Protein AF-A0A7C2TIN7-F1 (afdb_monomer)

pLDDT: mean 79.86, std 18.79, range [34.84, 97.62]

Foldseek 3Di:
DDDDDDPPPPPPPPPDPPPVPPDDPPDDDDLVLVVVLVVCVVVCVVPNLLVQCLLVLVDLSSVLSNVCSPDPLVPDDDPCSSVVSSVSSVVSSVVVVVVQVVCVVVVNGPPPALPQPVVLLVQLVCVLVPNDDLLSNLVSVVVCPVSVSAPAPDADADPDSVPFDADNVVSVVSVCVSVVVDGNVVVRVVVNVCRNVVNGHD

Solvent-accessible surface area (backbone atoms only — not comparable to full-atom values): 12261 Å² total; per-residue (Å²): 138,86,80,81,80,83,79,82,76,79,75,80,77,78,79,68,81,81,74,70,71,90,75,75,78,80,84,77,89,48,72,67,55,53,50,49,36,63,71,45,43,71,55,32,76,75,59,33,65,71,50,45,26,60,78,47,60,66,32,70,68,39,52,34,37,49,54,42,69,75,33,79,68,62,79,50,86,55,97,60,33,69,59,52,51,49,60,49,41,55,52,44,49,52,49,55,52,50,50,54,56,53,26,62,73,71,74,52,67,83,85,77,63,63,83,72,57,69,64,51,51,51,47,47,44,34,36,55,76,64,77,45,53,51,54,62,46,36,53,44,53,42,49,34,40,77,70,52,71,41,82,71,100,60,76,65,66,62,93,51,72,91,71,51,57,64,62,75,80,52,38,59,61,52,42,33,37,61,71,65,73,41,52,64,55,62,47,49,56,50,52,46,52,34,36,70,68,66,59,37,58,74

Nearest PDB structures (foldseek):
  1mlg-assembly1_A  TM=2.299E-01  e=4.371E+00  Physeter macrocephalus

Sequence (202 aa):
MTLIKIIFVFGLILLFPNVTNVFAAEFEFSMNDIEFCHQFYPLYEELGIQWFIKNHHYSIESRVCGSLYEDSLWSYEGEDRMQKLLERSLHYIELEIQESKEEAKTGINDPTPAIIPSWIKTTTGYWVDGFTSDVDLVNGFQWLIQNGVI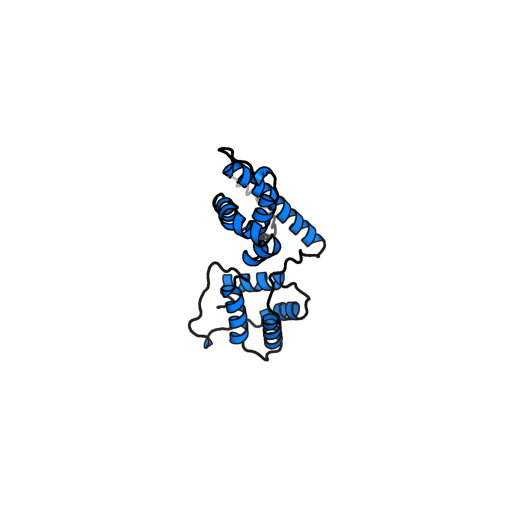HVPYVESSEDESTITIPSWIKTSAGYWVDNKITDDEFLIGIEWLINNGIIRV

Structure (mmCIF, N/CA/C/O backbone):
data_AF-A0A7C2TIN7-F1
#
_entry.id   AF-A0A7C2TIN7-F1
#
loop_
_atom_site.group_PDB
_atom_site.id
_atom_site.type_symbol
_atom_site.label_atom_id
_atom_site.label_alt_id
_atom_site.label_comp_id
_atom_s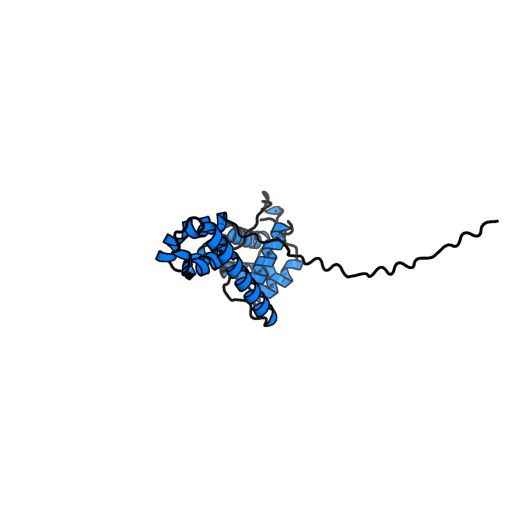ite.label_asym_id
_atom_site.label_entity_id
_atom_site.label_seq_id
_atom_site.pdbx_PDB_ins_code
_atom_site.Cartn_x
_atom_site.Cartn_y
_atom_site.Cartn_z
_atom_site.occupancy
_atom_site.B_iso_or_equiv
_atom_site.auth_seq_id
_atom_site.auth_comp_id
_atom_site.auth_asym_id
_atom_site.auth_atom_id
_atom_site.pdbx_PDB_model_num
ATOM 1 N N . MET A 1 1 ? 48.593 50.724 28.605 1.00 45.03 1 MET A N 1
ATOM 2 C CA . MET A 1 1 ? 48.933 49.985 27.371 1.00 45.03 1 MET A CA 1
ATOM 3 C C . MET A 1 1 ? 48.330 48.596 27.507 1.00 45.03 1 MET A C 1
ATOM 5 O O . MET A 1 1 ? 48.919 47.713 28.113 1.00 45.03 1 MET A O 1
ATOM 9 N N . THR A 1 2 ? 47.059 48.482 27.142 1.00 35.12 2 THR A N 1
ATOM 10 C CA . THR A 1 2 ? 46.183 47.350 27.462 1.00 35.12 2 THR A CA 1
ATOM 11 C C . THR A 1 2 ? 46.452 46.214 26.476 1.00 35.12 2 THR A C 1
ATOM 13 O O . THR A 1 2 ? 46.190 46.364 25.287 1.00 35.12 2 THR A O 1
ATOM 16 N N . LEU A 1 3 ? 47.008 45.094 26.951 1.00 38.38 3 LEU A N 1
ATOM 17 C CA . LEU A 1 3 ? 47.144 43.873 26.154 1.00 38.38 3 LEU A CA 1
ATOM 18 C C . LEU A 1 3 ? 45.768 43.213 26.002 1.00 38.38 3 LEU A C 1
ATOM 20 O O . LEU A 1 3 ? 45.193 42.724 26.975 1.00 38.38 3 LEU A O 1
ATOM 24 N N . ILE A 1 4 ? 45.262 43.180 24.772 1.00 41.84 4 ILE A N 1
ATOM 25 C CA . ILE A 1 4 ? 44.103 42.380 24.376 1.00 41.84 4 ILE A CA 1
ATOM 26 C C . ILE A 1 4 ? 44.524 40.904 24.422 1.00 41.84 4 ILE A C 1
ATOM 28 O O . ILE A 1 4 ? 45.362 40.464 23.637 1.00 41.84 4 ILE A O 1
ATOM 32 N N . LYS A 1 5 ? 43.960 40.133 25.359 1.00 40.91 5 LYS A N 1
ATOM 33 C CA . LYS A 1 5 ? 44.050 38.667 25.353 1.00 40.91 5 LYS A CA 1
ATOM 34 C C . LYS A 1 5 ? 43.043 38.136 24.334 1.00 40.91 5 LYS A C 1
ATOM 36 O O . LYS A 1 5 ? 41.850 38.096 24.615 1.00 40.91 5 LYS A O 1
ATOM 41 N N . ILE A 1 6 ? 43.523 37.741 23.158 1.00 42.19 6 ILE A N 1
ATOM 42 C CA . ILE A 1 6 ? 42.731 36.981 22.187 1.00 42.19 6 ILE A CA 1
ATOM 43 C C . ILE A 1 6 ? 42.642 35.547 22.714 1.00 42.19 6 ILE A C 1
ATOM 45 O O . ILE A 1 6 ? 43.604 34.785 22.645 1.00 42.19 6 ILE A O 1
ATOM 49 N N . ILE A 1 7 ? 41.500 35.199 23.303 1.00 42.41 7 ILE A N 1
ATOM 50 C CA . ILE A 1 7 ? 41.168 33.817 23.644 1.00 42.41 7 ILE A CA 1
ATOM 51 C C . ILE A 1 7 ? 40.682 33.162 22.350 1.00 42.41 7 ILE A C 1
ATOM 53 O O . ILE A 1 7 ? 39.568 33.419 21.901 1.00 42.41 7 ILE A O 1
ATOM 57 N N . PHE A 1 8 ? 41.527 32.336 21.731 1.00 39.56 8 PHE A N 1
ATOM 58 C CA . PHE A 1 8 ? 41.092 31.417 20.682 1.00 39.56 8 PHE A CA 1
ATOM 59 C C . PHE A 1 8 ? 40.257 30.315 21.336 1.00 39.56 8 PHE A C 1
ATOM 61 O O . PHE A 1 8 ? 40.792 29.346 21.873 1.00 39.56 8 PHE A O 1
ATOM 68 N N . VAL A 1 9 ? 38.935 30.474 21.321 1.00 44.16 9 VAL A N 1
ATOM 69 C CA . VAL A 1 9 ? 38.020 29.361 21.570 1.00 44.16 9 VAL A CA 1
ATOM 70 C C . VAL A 1 9 ? 38.061 28.496 20.314 1.00 44.16 9 VAL A C 1
ATOM 72 O O . VAL A 1 9 ? 37.428 28.816 19.311 1.00 44.16 9 VAL A O 1
ATOM 75 N N . PHE A 1 10 ? 38.859 27.428 20.341 1.00 42.09 10 PHE A N 1
ATOM 76 C CA . PHE A 1 10 ? 38.726 26.334 19.383 1.00 42.09 10 PHE A CA 1
ATOM 77 C C . PHE A 1 10 ? 37.359 25.691 19.629 1.00 42.09 10 PHE A C 1
ATOM 79 O O . PHE A 1 10 ? 37.207 24.813 20.477 1.00 42.09 10 PHE A O 1
ATOM 86 N N . GLY A 1 11 ? 36.341 26.194 18.931 1.00 37.25 11 GLY A N 1
ATOM 87 C CA . GLY A 1 11 ? 35.060 25.523 18.812 1.00 37.25 11 GLY A CA 1
ATOM 88 C C . GLY A 1 11 ? 35.307 24.195 18.117 1.00 37.25 11 GLY A C 1
ATOM 89 O O . GLY A 1 11 ? 35.556 24.156 16.914 1.00 37.25 11 GLY A O 1
ATOM 90 N N . LEU A 1 12 ? 35.301 23.115 18.893 1.00 40.62 12 LEU A N 1
ATOM 91 C CA . LEU A 1 12 ? 35.253 21.761 18.377 1.00 40.62 12 LEU A CA 1
ATOM 92 C C . LEU A 1 12 ? 33.892 21.618 17.680 1.00 40.62 12 LEU A C 1
ATOM 94 O O . LEU A 1 12 ? 32.886 21.322 18.320 1.00 40.62 12 LEU A O 1
ATOM 98 N N . ILE A 1 13 ? 33.840 21.924 16.383 1.00 44.25 13 ILE A N 1
ATOM 99 C CA . ILE A 1 13 ? 32.683 21.614 15.548 1.00 44.25 13 ILE A CA 1
ATOM 100 C C . ILE A 1 13 ? 32.645 20.090 15.476 1.00 44.25 13 ILE A C 1
ATOM 102 O O . ILE A 1 13 ? 33.389 19.471 14.716 1.00 44.25 13 ILE A O 1
ATOM 106 N N . LEU A 1 14 ? 31.816 19.483 16.324 1.00 39.88 14 LEU A N 1
ATOM 107 C CA . LEU A 1 14 ? 31.395 18.106 16.140 1.00 39.88 14 LEU A CA 1
ATOM 108 C C . LEU A 1 14 ? 30.598 18.079 14.837 1.00 39.88 14 LEU A C 1
ATOM 110 O O . LEU A 1 14 ? 29.428 18.456 14.799 1.00 39.88 14 LEU A O 1
ATOM 114 N N . LEU A 1 15 ? 31.264 17.690 13.751 1.00 38.06 15 LEU A N 1
ATOM 115 C CA . LEU A 1 15 ? 30.609 17.273 12.522 1.00 38.06 15 LEU A CA 1
ATOM 116 C C . LEU A 1 15 ? 29.900 15.954 12.827 1.00 38.06 15 LEU A C 1
ATOM 118 O O . LEU A 1 15 ? 30.432 14.875 12.579 1.00 38.06 15 LEU A O 1
ATOM 122 N N . PHE A 1 16 ? 28.709 16.035 13.414 1.00 41.19 16 PHE A N 1
ATOM 123 C CA . PHE A 1 16 ? 27.761 14.946 13.278 1.00 41.19 16 PHE A CA 1
ATOM 124 C C . PHE A 1 16 ? 27.383 14.899 11.796 1.00 41.19 16 PHE A C 1
ATOM 126 O O . PHE A 1 16 ? 26.975 15.932 11.254 1.00 41.19 16 PHE A O 1
ATOM 133 N N . PRO A 1 17 ? 27.542 13.761 11.099 1.00 38.16 17 PRO A N 1
ATOM 134 C CA . PRO A 1 17 ? 26.888 13.616 9.816 1.00 38.16 17 PRO A CA 1
ATOM 135 C C . PRO A 1 17 ? 25.390 13.758 10.089 1.00 38.16 17 PRO A C 1
ATOM 137 O O . PRO A 1 17 ? 24.804 12.942 10.797 1.00 38.16 17 PRO A O 1
ATOM 140 N N . ASN A 1 18 ? 24.787 14.833 9.578 1.00 37.88 18 ASN A N 1
ATOM 141 C CA . ASN A 1 18 ? 23.342 14.929 9.448 1.00 37.88 18 ASN A CA 1
ATOM 142 C C . ASN A 1 18 ? 22.932 13.832 8.468 1.00 37.88 18 ASN A C 1
ATOM 144 O O . ASN A 1 18 ? 22.884 14.045 7.259 1.00 37.88 18 ASN A O 1
ATOM 148 N N . VAL A 1 19 ? 22.682 12.637 8.994 1.00 38.00 19 VAL A N 1
ATOM 149 C CA . VAL A 1 19 ? 21.812 11.685 8.325 1.00 38.00 19 VAL A CA 1
ATOM 150 C C . VAL A 1 19 ? 20.429 12.290 8.508 1.00 38.00 19 VAL A C 1
ATOM 152 O O . VAL A 1 19 ? 19.80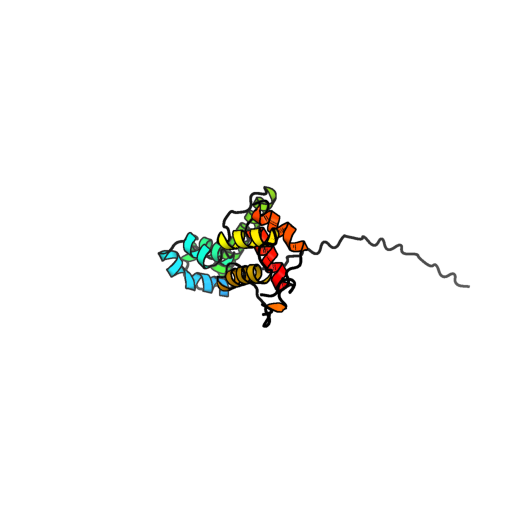1 12.143 9.553 1.00 38.00 19 VAL A O 1
ATOM 155 N N . THR A 1 20 ? 19.997 13.101 7.548 1.00 34.84 20 THR A N 1
ATOM 156 C CA . THR A 1 20 ? 18.581 13.429 7.440 1.00 34.84 20 THR A CA 1
ATOM 157 C C . THR A 1 20 ? 17.897 12.098 7.178 1.00 34.84 20 THR A C 1
ATOM 159 O O . THR A 1 20 ? 18.011 11.562 6.077 1.00 34.84 20 THR A O 1
ATOM 162 N N . ASN A 1 21 ? 17.277 11.507 8.199 1.00 36.78 21 ASN A N 1
ATOM 163 C CA . ASN A 1 21 ? 16.353 10.405 7.984 1.00 36.78 21 ASN A CA 1
ATOM 164 C C . ASN A 1 21 ? 15.313 10.931 6.989 1.00 36.78 21 ASN A C 1
ATOM 166 O O . ASN A 1 21 ? 14.592 11.877 7.293 1.00 36.78 21 ASN A O 1
ATOM 170 N N . VAL A 1 22 ? 15.318 10.388 5.771 1.00 42.88 22 VAL A N 1
ATOM 171 C CA . VAL A 1 22 ? 14.514 10.871 4.634 1.00 42.88 22 VAL A CA 1
ATOM 172 C C . VAL A 1 22 ? 13.010 10.638 4.848 1.00 42.88 22 VAL A C 1
ATOM 174 O O . VAL A 1 22 ? 12.198 11.145 4.086 1.00 42.88 22 VAL A O 1
ATOM 177 N N . PHE A 1 23 ? 12.608 9.970 5.928 1.00 41.78 23 PHE A N 1
ATOM 178 C CA . PHE A 1 23 ? 11.213 9.680 6.226 1.00 41.78 23 PHE A CA 1
ATOM 179 C C . PHE A 1 23 ? 10.897 10.017 7.679 1.00 41.78 23 PHE A C 1
ATOM 181 O O . PHE A 1 23 ? 11.143 9.236 8.592 1.00 41.78 23 PHE A O 1
ATOM 188 N N . ALA A 1 24 ? 10.357 11.210 7.883 1.00 37.66 24 ALA A N 1
ATOM 189 C CA . ALA A 1 24 ? 9.524 11.519 9.035 1.00 37.66 24 ALA A CA 1
ATOM 190 C C . ALA A 1 24 ? 8.372 12.398 8.538 1.00 37.66 24 ALA A C 1
ATOM 192 O O . ALA A 1 24 ? 8.249 13.560 8.912 1.00 37.66 24 ALA A O 1
ATOM 193 N N . ALA A 1 25 ? 7.565 11.861 7.617 1.00 41.59 25 ALA A N 1
ATOM 194 C CA . ALA A 1 25 ? 6.173 12.275 7.590 1.00 41.59 25 ALA A CA 1
ATOM 195 C C . ALA A 1 25 ? 5.570 11.716 8.885 1.00 41.59 25 ALA A C 1
ATOM 197 O O . ALA A 1 25 ? 5.627 10.509 9.122 1.00 41.59 25 ALA A O 1
ATOM 198 N N . GLU A 1 26 ? 5.124 12.598 9.772 1.00 55.22 26 GLU A N 1
ATOM 199 C CA . GLU A 1 26 ? 4.441 12.211 11.001 1.00 55.22 26 GLU A CA 1
ATOM 200 C C . GLU A 1 26 ? 3.081 11.645 10.570 1.00 55.22 26 GLU A C 1
ATOM 202 O O . GLU A 1 26 ? 2.180 12.384 10.187 1.00 55.22 26 GLU A O 1
ATOM 207 N N . PHE A 1 27 ? 2.988 10.318 10.477 1.00 63.38 27 PHE A N 1
ATOM 208 C CA . PHE A 1 27 ? 1.734 9.627 10.214 1.00 63.38 27 PHE A CA 1
ATOM 209 C C . PHE A 1 27 ? 0.769 9.934 11.369 1.00 63.38 27 PHE A C 1
ATOM 211 O O . PHE A 1 27 ? 1.025 9.538 12.507 1.00 63.38 27 PHE A O 1
ATOM 218 N N . GLU A 1 28 ? -0.305 10.673 11.088 1.00 76.88 28 GLU A N 1
ATOM 219 C CA . GLU A 1 28 ? -1.275 11.108 12.093 1.00 76.88 28 GLU A CA 1
ATOM 220 C C . GLU A 1 28 ? -2.611 10.397 11.869 1.00 76.88 28 GLU A C 1
ATOM 222 O O . GLU A 1 28 ? -3.444 10.834 11.079 1.00 76.88 28 GLU A O 1
ATOM 227 N N . PHE A 1 29 ? -2.812 9.288 12.582 1.00 81.88 29 PHE A N 1
ATOM 228 C CA . PHE A 1 29 ? -4.116 8.638 12.659 1.00 81.88 29 PHE A CA 1
ATOM 229 C C . PHE A 1 29 ? -5.059 9.470 13.534 1.00 81.88 29 PHE A C 1
ATOM 231 O O . PHE A 1 29 ? -4.720 9.868 14.652 1.00 81.88 29 PHE A O 1
ATOM 238 N N . SER A 1 30 ? -6.263 9.710 13.034 1.00 90.62 30 SER A N 1
ATOM 239 C CA . SER A 1 30 ? -7.186 10.724 13.528 1.00 90.62 30 SER A CA 1
ATOM 240 C C . SER A 1 30 ? -8.607 10.185 13.727 1.00 90.62 30 SER A C 1
ATOM 242 O O . SER A 1 30 ? -8.923 9.024 13.467 1.00 90.62 30 SER A O 1
ATOM 244 N N . MET A 1 31 ? -9.515 11.055 14.182 1.00 90.50 31 MET A N 1
ATOM 245 C CA . MET A 1 31 ? -10.940 10.716 14.286 1.00 90.50 31 MET A CA 1
ATOM 246 C C . MET A 1 31 ? -11.572 10.386 12.928 1.00 90.50 31 MET A C 1
ATOM 248 O O . MET A 1 31 ? -12.449 9.527 12.873 1.00 90.50 31 MET A O 1
ATOM 252 N N . ASN A 1 32 ? -11.106 11.013 11.843 1.00 89.56 32 ASN A N 1
ATOM 253 C CA . ASN A 1 32 ? -11.608 10.730 10.497 1.00 89.56 32 ASN A CA 1
ATOM 254 C C . ASN A 1 32 ? -11.304 9.282 10.084 1.00 89.56 32 ASN A C 1
ATOM 256 O O . ASN A 1 32 ? -12.093 8.663 9.377 1.00 89.56 32 ASN A O 1
ATOM 260 N N . ASP A 1 33 ? -10.202 8.715 10.572 1.00 92.00 33 ASP A N 1
ATOM 261 C CA . ASP A 1 33 ? -9.815 7.336 10.272 1.00 92.00 33 ASP A CA 1
ATOM 262 C C . ASP A 1 33 ? -10.677 6.330 11.050 1.00 92.00 33 ASP A C 1
ATOM 264 O O . ASP A 1 33 ? -11.039 5.274 10.533 1.00 92.00 33 ASP A O 1
ATOM 268 N N . ILE A 1 34 ? -11.125 6.686 12.260 1.00 95.56 34 ILE A N 1
ATOM 269 C CA . ILE A 1 34 ? -12.148 5.912 12.983 1.00 95.56 34 ILE A CA 1
ATOM 270 C C . ILE A 1 34 ? -13.505 5.987 12.271 1.00 95.56 34 ILE A C 1
ATOM 272 O O . ILE A 1 34 ? -14.211 4.979 12.183 1.00 95.56 34 ILE A O 1
ATOM 276 N N . GLU A 1 35 ? -13.882 7.155 11.743 1.00 93.88 35 GLU A N 1
ATOM 277 C CA . GLU A 1 35 ? -15.088 7.297 10.916 1.00 93.88 35 GLU A CA 1
ATOM 278 C C . GLU A 1 35 ? -14.999 6.448 9.644 1.00 93.88 35 GLU A C 1
ATOM 280 O O . GLU A 1 35 ? -15.965 5.770 9.289 1.00 93.88 35 GLU A O 1
ATOM 285 N N . PHE A 1 36 ? -13.827 6.407 9.010 1.00 91.56 36 PHE A N 1
ATOM 286 C CA . PHE A 1 36 ? -13.541 5.514 7.895 1.00 91.56 36 PHE A CA 1
ATOM 287 C C . PHE A 1 36 ? -13.731 4.040 8.291 1.00 91.56 36 PHE A C 1
ATOM 289 O O . PHE A 1 36 ? -14.460 3.321 7.603 1.00 91.56 36 PHE A O 1
ATOM 296 N N . CYS A 1 37 ? -13.188 3.588 9.430 1.00 94.94 37 CYS A N 1
ATOM 297 C CA . CYS A 1 37 ? -13.439 2.224 9.910 1.00 94.94 37 CYS A CA 1
ATOM 298 C C . CYS A 1 37 ? -14.950 1.967 10.085 1.00 94.94 37 CYS A C 1
ATOM 300 O O . CYS A 1 37 ? -15.500 0.955 9.656 1.00 94.94 37 CYS A O 1
ATOM 302 N N . HIS A 1 38 ? -15.680 2.916 10.666 1.00 95.06 38 HIS A N 1
ATOM 303 C CA . HIS A 1 38 ? -17.128 2.789 10.810 1.00 95.06 38 HIS A CA 1
ATOM 304 C C . HIS A 1 38 ? -17.861 2.673 9.469 1.00 95.06 38 HIS A C 1
ATOM 306 O O . HIS A 1 38 ? -18.768 1.848 9.337 1.00 95.06 38 HIS A O 1
ATOM 312 N N . GLN A 1 39 ? -17.462 3.470 8.478 1.00 94.19 39 GLN A N 1
ATOM 313 C CA . GLN A 1 39 ? -18.062 3.482 7.148 1.00 94.19 39 GLN A CA 1
ATOM 314 C C . GLN A 1 39 ? -17.932 2.126 6.444 1.00 94.19 39 GLN A C 1
ATOM 316 O O . GLN A 1 39 ? -18.872 1.697 5.772 1.00 94.19 39 GLN A O 1
ATOM 321 N N . PHE A 1 40 ? -16.792 1.449 6.591 1.00 93.38 40 PHE A N 1
ATOM 322 C CA . PHE A 1 40 ? -16.511 0.215 5.857 1.00 93.38 40 PHE A CA 1
ATOM 323 C C . PHE A 1 40 ? -16.705 -1.075 6.661 1.00 93.38 40 PHE A C 1
ATOM 325 O O . PHE A 1 40 ? -16.645 -2.159 6.079 1.00 93.38 40 PHE A O 1
ATOM 332 N N . TYR A 1 41 ? -17.021 -0.990 7.955 1.00 95.50 41 TYR A N 1
ATOM 333 C CA . TYR A 1 41 ? -17.298 -2.165 8.782 1.00 95.50 41 TYR A CA 1
ATOM 334 C C . TYR A 1 41 ? -18.359 -3.124 8.200 1.00 95.50 41 TYR A C 1
ATOM 336 O O . TYR A 1 41 ? -18.098 -4.326 8.168 1.00 95.50 41 TYR A O 1
ATOM 344 N N . PRO A 1 42 ? -19.505 -2.663 7.647 1.00 95.06 42 PRO A N 1
ATOM 345 C CA . PRO A 1 42 ? -20.479 -3.579 7.042 1.00 95.06 42 PRO A CA 1
ATOM 346 C C . PRO A 1 42 ? -19.901 -4.403 5.886 1.00 95.06 42 PRO A C 1
ATOM 348 O O . PRO A 1 42 ? -20.280 -5.552 5.682 1.00 95.06 42 PRO A O 1
ATOM 351 N N . LEU A 1 43 ? -18.973 -3.814 5.133 1.00 90.06 43 LEU A N 1
ATOM 352 C CA . LEU A 1 43 ? -18.347 -4.454 3.985 1.00 90.06 43 LEU A CA 1
ATOM 353 C C . LEU A 1 43 ? -17.256 -5.439 4.414 1.00 90.06 43 LEU A C 1
ATOM 355 O O . LEU A 1 43 ? -17.112 -6.502 3.815 1.00 90.06 43 LEU A O 1
ATOM 359 N N . TYR A 1 44 ? -16.529 -5.112 5.483 1.00 91.81 44 TYR A N 1
ATOM 360 C CA . TYR A 1 44 ? -15.631 -6.046 6.154 1.00 91.81 44 TYR A CA 1
ATOM 361 C C . TYR A 1 44 ? -16.381 -7.289 6.658 1.00 91.81 44 TYR A C 1
ATOM 363 O O . TYR A 1 44 ? -15.922 -8.401 6.414 1.00 91.81 44 TYR A O 1
ATOM 371 N N . GLU A 1 45 ? -17.545 -7.127 7.291 1.00 94.56 45 GLU A N 1
ATOM 372 C CA . GLU A 1 45 ? -18.351 -8.259 7.782 1.00 94.56 45 GLU A CA 1
ATOM 373 C C . GLU A 1 45 ? -18.815 -9.184 6.644 1.00 94.56 45 GLU A C 1
ATOM 375 O O . GLU A 1 45 ? -18.925 -10.397 6.824 1.00 94.56 45 GLU A O 1
ATOM 380 N N . GLU A 1 46 ? -19.070 -8.630 5.455 1.00 93.88 46 GLU A N 1
ATOM 381 C CA . GLU A 1 46 ? -19.514 -9.398 4.290 1.00 93.88 46 GLU A CA 1
ATOM 382 C C . GLU A 1 46 ? -18.356 -10.087 3.549 1.00 93.88 46 GLU A C 1
ATOM 384 O O . GLU A 1 46 ? -18.489 -11.230 3.105 1.00 93.88 46 GLU A O 1
ATOM 389 N N . LEU A 1 47 ? -17.221 -9.398 3.394 1.00 91.19 47 LEU A N 1
ATOM 390 C CA . LEU A 1 47 ? -16.147 -9.804 2.477 1.00 91.19 47 LEU A CA 1
ATOM 391 C C . LEU A 1 47 ? -14.856 -10.248 3.182 1.00 91.19 47 LEU A C 1
ATOM 393 O O . LEU A 1 47 ? -13.979 -10.848 2.555 1.00 91.19 47 LEU A O 1
ATOM 397 N N . GLY A 1 48 ? -14.749 -10.001 4.485 1.00 89.06 48 GLY A N 1
ATOM 398 C CA . GLY A 1 48 ? -13.632 -10.384 5.339 1.00 89.06 48 GLY A CA 1
ATOM 399 C C . GLY A 1 48 ? -12.382 -9.509 5.200 1.00 89.06 48 GLY A C 1
ATOM 400 O O . GLY A 1 48 ? -12.233 -8.692 4.286 1.00 89.06 48 GLY A O 1
ATOM 401 N N . ILE A 1 49 ? -11.433 -9.734 6.117 1.00 80.62 49 ILE A N 1
ATOM 402 C CA . ILE A 1 49 ? -10.212 -8.924 6.267 1.00 80.62 49 ILE A CA 1
ATOM 403 C C . ILE A 1 49 ? -9.338 -8.890 5.007 1.00 80.62 49 ILE A C 1
ATOM 405 O O . ILE A 1 49 ? -8.813 -7.845 4.641 1.00 80.62 49 ILE A O 1
ATOM 409 N N . GLN A 1 50 ? -9.222 -10.015 4.298 1.00 77.62 50 GLN A N 1
ATOM 410 C CA . GLN A 1 50 ? -8.375 -10.114 3.106 1.00 77.62 50 GLN A CA 1
ATOM 411 C C . GLN A 1 50 ? -8.891 -9.245 1.959 1.00 77.62 50 GLN A C 1
ATOM 413 O O . GLN A 1 50 ? -8.107 -8.601 1.265 1.00 77.62 50 GLN A O 1
ATOM 418 N N . TRP A 1 51 ? -10.211 -9.208 1.759 1.00 83.50 51 TRP A N 1
ATOM 419 C CA . TRP A 1 51 ? -10.809 -8.312 0.776 1.00 83.50 51 TRP A CA 1
ATOM 420 C C . TRP A 1 51 ? -10.649 -6.854 1.208 1.00 83.50 51 TRP A C 1
ATOM 422 O O . TRP A 1 51 ? -10.257 -6.020 0.396 1.00 83.50 51 TRP A O 1
ATOM 432 N N . PHE A 1 52 ? -10.902 -6.571 2.488 1.00 79.50 52 PHE A N 1
ATOM 433 C CA . PHE A 1 52 ? -10.867 -5.224 3.045 1.00 79.50 52 PHE A CA 1
ATOM 434 C C . PHE A 1 52 ? -9.481 -4.584 2.906 1.00 79.50 52 PHE A C 1
ATOM 436 O O . PHE A 1 52 ? -9.349 -3.544 2.265 1.00 79.50 52 PHE A O 1
ATOM 443 N N . ILE A 1 53 ? -8.435 -5.250 3.398 1.00 76.62 53 ILE A N 1
ATOM 444 C CA . ILE A 1 53 ? -7.056 -4.759 3.299 1.00 76.62 53 ILE A CA 1
ATOM 445 C C . ILE A 1 53 ? -6.651 -4.601 1.824 1.00 76.62 53 ILE A C 1
ATOM 447 O O . ILE A 1 53 ? -6.092 -3.576 1.442 1.00 76.62 53 ILE A O 1
ATOM 451 N N . LYS A 1 54 ? -6.994 -5.562 0.955 1.00 71.56 54 LYS A N 1
ATOM 452 C CA . LYS A 1 54 ? -6.670 -5.478 -0.476 1.00 71.56 54 LYS A CA 1
ATOM 453 C C . LYS A 1 54 ? -7.339 -4.290 -1.172 1.00 71.56 54 LYS A C 1
ATOM 455 O O . LYS A 1 54 ? -6.703 -3.617 -1.979 1.00 71.56 54 LYS A O 1
ATOM 460 N N . ASN A 1 55 ? -8.623 -4.056 -0.906 1.00 75.94 55 ASN A N 1
ATOM 461 C CA . ASN A 1 55 ? -9.398 -2.986 -1.538 1.00 75.94 55 ASN A CA 1
ATOM 462 C C . ASN A 1 55 ? -9.054 -1.597 -0.975 1.00 75.94 55 ASN A C 1
ATOM 464 O O . ASN A 1 55 ? -9.324 -0.591 -1.621 1.00 75.94 55 ASN A O 1
ATOM 468 N N . HIS A 1 56 ? -8.435 -1.550 0.205 1.00 74.75 56 HIS A N 1
ATOM 469 C CA . HIS A 1 56 ? -7.898 -0.340 0.824 1.00 74.75 56 HIS A CA 1
ATOM 470 C C . HIS A 1 56 ? -6.364 -0.314 0.802 1.00 74.75 56 HIS A C 1
ATOM 472 O O . HIS A 1 56 ? -5.723 0.267 1.672 1.00 74.75 56 HIS A O 1
ATOM 478 N N . HIS A 1 57 ? -5.786 -0.931 -0.234 1.00 64.31 57 HIS A N 1
ATOM 479 C CA . HIS A 1 57 ? -4.381 -0.795 -0.624 1.00 64.31 57 HIS A CA 1
ATOM 480 C C . HIS A 1 57 ? -3.367 -1.121 0.472 1.00 64.31 57 HIS A C 1
ATOM 482 O O . HIS A 1 57 ? -2.293 -0.534 0.517 1.00 64.31 57 HIS A O 1
ATOM 488 N N . TYR A 1 58 ? -3.699 -2.070 1.347 1.00 69.56 58 TYR A N 1
ATOM 489 C CA . TYR A 1 58 ? -2.830 -2.507 2.437 1.00 69.56 58 TYR A CA 1
ATOM 490 C C . TYR A 1 58 ? -2.367 -1.365 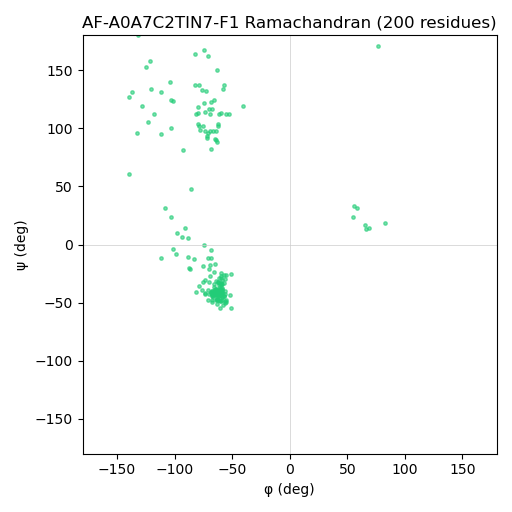3.350 1.00 69.56 58 TYR A C 1
ATOM 492 O O . TYR A 1 58 ? -1.345 -1.494 4.029 1.00 69.56 58 TYR A O 1
ATOM 500 N N . SER A 1 59 ? -3.135 -0.269 3.389 1.00 79.50 59 SER A N 1
ATOM 501 C CA . SER A 1 59 ? -2.806 0.915 4.170 1.00 79.50 59 SER A CA 1
ATOM 502 C C . SER A 1 59 ? -2.782 0.577 5.659 1.00 79.50 59 SER A C 1
ATOM 504 O O . SER A 1 59 ? -3.518 -0.305 6.122 1.00 79.50 59 SER A O 1
ATOM 506 N N . ILE A 1 60 ? -1.955 1.283 6.426 1.00 81.62 60 ILE A N 1
ATOM 507 C CA . ILE A 1 60 ? -1.872 1.081 7.875 1.00 81.62 60 ILE A CA 1
ATOM 508 C C . ILE A 1 60 ? -3.233 1.326 8.542 1.00 81.62 60 ILE A C 1
ATOM 510 O O . ILE A 1 60 ? -3.620 0.592 9.443 1.00 81.62 60 ILE A O 1
ATOM 514 N N . GLU A 1 61 ? -4.027 2.267 8.032 1.00 85.94 61 GLU A N 1
ATOM 515 C CA . GLU A 1 61 ? -5.395 2.531 8.473 1.00 85.94 61 GLU A CA 1
ATOM 516 C C . GLU A 1 61 ? -6.290 1.308 8.255 1.00 85.94 61 GLU A C 1
ATOM 518 O O . GLU A 1 61 ? -7.025 0.920 9.159 1.00 85.94 61 GLU A O 1
ATOM 523 N N . SER A 1 62 ? -6.198 0.642 7.097 1.00 85.44 62 SER A N 1
ATOM 524 C CA . SER A 1 62 ? -6.978 -0.570 6.817 1.00 85.44 62 SER A CA 1
ATOM 525 C C . SER A 1 62 ? -6.607 -1.740 7.740 1.00 85.44 62 SER A C 1
ATOM 527 O O . SER A 1 62 ? -7.490 -2.458 8.217 1.00 85.44 62 SER A O 1
ATOM 529 N N . ARG A 1 63 ? -5.319 -1.902 8.070 1.00 88.69 63 ARG A N 1
ATOM 530 C CA . ARG A 1 63 ? -4.844 -2.918 9.027 1.00 88.69 63 ARG A CA 1
ATOM 531 C C . ARG A 1 63 ? -5.328 -2.624 10.442 1.00 88.69 63 ARG A C 1
ATOM 533 O O . ARG A 1 63 ? -5.849 -3.503 11.128 1.00 88.69 63 ARG A O 1
ATOM 540 N N . VAL A 1 64 ? -5.247 -1.358 10.840 1.00 92.00 64 VAL A N 1
ATOM 541 C CA . VAL A 1 64 ? -5.718 -0.870 12.138 1.00 92.00 64 VAL A CA 1
ATOM 542 C C . VAL A 1 64 ? -7.230 -1.020 12.269 1.00 92.00 64 VAL A C 1
ATOM 544 O O . VAL A 1 64 ? -7.691 -1.494 13.302 1.00 92.00 64 VAL A O 1
ATOM 547 N N . CYS A 1 65 ? -8.012 -0.701 11.234 1.00 94.12 65 CYS A N 1
ATOM 548 C CA . CYS A 1 65 ? -9.449 -0.966 11.226 1.00 94.12 65 CYS A CA 1
ATOM 549 C C . CYS A 1 65 ? -9.739 -2.464 11.392 1.00 94.12 65 CYS A C 1
ATOM 551 O O . CYS A 1 65 ? -10.590 -2.822 12.197 1.00 94.12 65 CYS A O 1
ATOM 553 N N . GLY A 1 66 ? -9.001 -3.339 10.698 1.00 91.25 66 GLY A N 1
ATOM 554 C CA . GLY A 1 66 ? -9.100 -4.790 10.880 1.00 91.25 66 GLY A CA 1
ATOM 555 C C . GLY A 1 66 ? -8.864 -5.230 12.325 1.00 91.25 66 GLY A C 1
ATOM 556 O O . GLY A 1 66 ? -9.701 -5.920 12.904 1.00 91.25 66 GLY A O 1
ATOM 557 N N . SER A 1 67 ? -7.771 -4.754 12.927 1.00 94.00 67 SER A N 1
ATOM 558 C CA . SER A 1 67 ? -7.454 -4.991 14.341 1.00 94.00 67 SER A CA 1
ATOM 559 C C . SER A 1 67 ? -8.545 -4.467 15.277 1.00 94.00 67 SER A C 1
ATOM 561 O O . SER A 1 67 ? -8.920 -5.142 16.232 1.00 94.00 67 SER A O 1
ATOM 563 N N . LEU A 1 68 ? -9.090 -3.279 14.992 1.00 96.62 68 LEU A N 1
ATOM 564 C CA . LEU A 1 68 ? -10.188 -2.700 15.758 1.00 96.62 68 LEU A CA 1
ATOM 565 C C . LEU A 1 68 ? -11.456 -3.543 15.655 1.00 96.62 68 LEU A C 1
ATOM 567 O O . LEU A 1 68 ? -12.084 -3.745 16.681 1.00 96.62 68 LEU A O 1
ATOM 571 N N . TYR A 1 69 ? -11.838 -4.045 14.478 1.00 96.44 69 TYR A N 1
ATOM 572 C CA . TYR A 1 69 ? -13.054 -4.854 14.313 1.00 96.44 69 TYR A CA 1
ATOM 573 C C . TYR A 1 69 ? -13.015 -6.163 15.110 1.00 96.44 69 TYR A C 1
ATOM 575 O O . TYR A 1 69 ? -14.049 -6.624 15.591 1.00 96.44 69 TYR A O 1
ATOM 583 N N . GLU A 1 70 ? -11.825 -6.743 15.273 1.00 94.00 70 GLU A N 1
ATOM 584 C CA . GLU A 1 70 ? -11.606 -7.952 16.075 1.00 94.00 70 GLU A CA 1
ATOM 585 C C . GLU A 1 70 ? -11.451 -7.654 17.578 1.00 94.00 70 GLU A C 1
ATOM 587 O O . GLU A 1 70 ? -11.521 -8.553 18.421 1.00 94.00 70 GLU A O 1
ATOM 592 N N . ASP A 1 71 ? -11.279 -6.383 17.940 1.00 96.81 71 ASP A N 1
ATOM 593 C CA . ASP A 1 71 ? -11.207 -5.931 19.318 1.00 96.81 71 ASP A CA 1
ATOM 594 C C . ASP A 1 71 ? -12.595 -5.887 19.963 1.00 96.81 71 ASP A C 1
ATOM 596 O O . ASP A 1 71 ? -13.537 -5.271 19.467 1.00 96.81 71 ASP A O 1
ATOM 600 N N . SER A 1 72 ? -12.702 -6.439 21.170 1.00 96.50 72 SER A N 1
ATOM 601 C CA . SER A 1 72 ? -13.884 -6.290 22.032 1.00 96.50 72 SER A CA 1
ATOM 602 C C . SER A 1 72 ? -14.337 -4.833 22.236 1.00 96.50 72 SER A C 1
ATOM 604 O O . SER A 1 72 ? -15.515 -4.576 22.499 1.00 96.50 72 SER A O 1
ATOM 606 N N . LEU A 1 73 ? -13.423 -3.863 22.108 1.00 97.31 73 LEU A N 1
ATOM 607 C CA . LEU A 1 73 ? -13.737 -2.440 22.174 1.00 97.31 73 LEU A CA 1
ATOM 608 C C . LEU A 1 73 ? -14.631 -1.977 21.010 1.00 97.31 73 LEU A C 1
ATOM 610 O O . LEU A 1 73 ? -15.376 -1.008 21.171 1.00 97.31 73 LEU A O 1
ATOM 614 N N . TRP A 1 74 ? -14.644 -2.682 19.875 1.00 97.25 74 TRP A N 1
ATOM 615 C CA . TRP A 1 74 ? -15.498 -2.349 18.736 1.00 97.25 74 TRP A CA 1
ATOM 616 C C . TRP A 1 74 ? -16.983 -2.354 19.075 1.00 97.25 74 TRP A C 1
ATOM 618 O O . TRP A 1 74 ? -17.722 -1.541 18.537 1.00 97.25 74 TRP A O 1
ATOM 628 N N . SER A 1 75 ? -17.445 -3.169 20.021 1.00 95.88 75 SER A N 1
ATOM 629 C CA . SER A 1 75 ? -18.859 -3.190 20.429 1.00 95.88 75 SER A CA 1
ATOM 630 C C . SER A 1 75 ? -19.214 -2.202 21.553 1.00 95.88 75 SER A C 1
ATOM 632 O O . SER A 1 75 ? -20.324 -2.232 22.075 1.00 95.88 75 SER A O 1
ATOM 634 N N . TYR A 1 76 ? -18.286 -1.347 21.992 1.00 96.94 76 TYR A N 1
ATOM 635 C CA . TYR A 1 76 ? -18.500 -0.445 23.131 1.00 96.94 76 TYR A CA 1
ATOM 636 C C . TYR A 1 76 ? -19.317 0.820 22.790 1.00 96.94 76 TYR A C 1
ATOM 638 O O . TYR A 1 76 ? -18.846 1.668 22.047 1.00 96.94 76 TYR A O 1
ATOM 646 N N . GLU A 1 77 ? -20.489 1.036 23.390 1.00 96.06 77 GLU A N 1
ATOM 647 C CA . GLU A 1 77 ? -21.406 2.144 23.025 1.00 96.06 77 GLU A CA 1
ATOM 648 C C . GLU A 1 77 ? -21.404 3.357 23.988 1.00 96.06 77 GLU A C 1
ATOM 650 O O . GLU A 1 77 ? -22.385 4.092 24.076 1.00 96.06 77 GLU A O 1
ATOM 655 N N . GLY A 1 78 ? -20.330 3.581 24.754 1.00 96.75 78 GLY A N 1
ATOM 656 C CA . GLY A 1 78 ? -20.248 4.741 25.658 1.00 96.75 78 GLY A CA 1
ATOM 657 C C . GLY A 1 78 ? -20.090 6.086 24.938 1.00 96.75 78 GLY A C 1
ATOM 658 O O . GLY A 1 78 ? -19.666 6.140 23.786 1.00 96.75 78 GLY A O 1
ATOM 659 N N . GLU A 1 79 ? -20.366 7.193 25.636 1.00 96.62 79 GLU A N 1
ATOM 660 C CA . GLU A 1 79 ? -20.197 8.554 25.086 1.00 96.62 79 GLU A CA 1
ATOM 661 C C . GLU A 1 79 ? -18.746 8.850 24.664 1.00 96.62 79 GLU A C 1
ATOM 663 O O . GLU A 1 79 ? -18.510 9.605 23.725 1.00 96.62 79 GLU A O 1
ATOM 668 N N . ASP A 1 80 ? -17.768 8.212 25.313 1.00 97.00 80 ASP A N 1
ATOM 669 C CA . ASP A 1 80 ? -16.338 8.321 25.014 1.00 97.00 80 ASP A CA 1
ATOM 670 C C . ASP A 1 80 ? -15.841 7.271 24.000 1.00 97.00 80 ASP A C 1
ATOM 672 O O . ASP A 1 80 ? -14.633 7.083 23.840 1.00 97.00 80 ASP A O 1
ATOM 676 N N . ARG A 1 81 ? -16.753 6.588 23.290 1.00 96.44 81 ARG A N 1
ATOM 677 C CA . ARG A 1 81 ? -16.427 5.528 22.324 1.00 96.44 81 ARG A CA 1
ATOM 678 C C . ARG A 1 81 ? -15.372 5.961 21.311 1.00 96.44 81 ARG A C 1
ATOM 680 O O . ARG A 1 81 ? -14.366 5.275 21.171 1.00 96.44 81 ARG A O 1
ATOM 687 N N . MET A 1 82 ? -15.602 7.072 20.610 1.00 95.25 82 MET A N 1
ATOM 688 C CA . MET A 1 82 ? -14.707 7.526 19.536 1.00 95.25 82 MET A CA 1
ATOM 689 C C . MET A 1 82 ? -13.294 7.779 20.061 1.00 95.25 82 MET A C 1
ATOM 691 O O . MET A 1 82 ? -12.319 7.351 19.453 1.00 95.25 82 MET A O 1
ATOM 695 N N . GLN A 1 83 ? -13.188 8.395 21.241 1.00 95.81 83 GLN A N 1
ATOM 696 C CA . GLN A 1 83 ? -11.903 8.632 21.889 1.00 95.81 83 GLN A CA 1
ATOM 697 C C . GLN A 1 83 ? -11.211 7.324 22.278 1.00 95.81 83 GLN A C 1
ATOM 699 O O . GLN A 1 83 ? -10.025 7.170 22.016 1.00 95.81 83 GLN A O 1
ATOM 704 N N . LYS A 1 84 ? -11.935 6.354 22.843 1.00 97.38 84 LYS A N 1
ATOM 705 C CA . LYS A 1 84 ? -11.349 5.052 23.186 1.00 97.38 84 LYS A CA 1
ATOM 706 C C . LYS A 1 84 ? -10.878 4.275 21.965 1.00 97.38 84 LYS A C 1
ATOM 708 O O . LYS A 1 84 ? -9.838 3.628 22.034 1.00 97.38 84 LYS A O 1
ATOM 713 N N . LEU A 1 85 ? -11.633 4.321 20.868 1.00 97.19 85 LEU A N 1
ATOM 714 C CA . LEU A 1 85 ? -11.226 3.692 19.613 1.00 97.19 85 LEU A CA 1
ATOM 715 C C . LEU A 1 85 ? -9.974 4.356 19.045 1.00 97.19 85 LEU A C 1
ATOM 717 O O . LEU A 1 85 ? -9.076 3.641 18.621 1.00 97.19 85 LEU A O 1
ATOM 721 N N . LEU A 1 86 ? -9.879 5.687 19.107 1.00 95.88 86 LEU A N 1
ATOM 722 C CA . LEU A 1 86 ? -8.675 6.416 18.713 1.00 95.88 86 LEU A CA 1
ATOM 723 C C . LEU A 1 86 ? -7.474 6.058 19.604 1.00 95.88 86 LEU A C 1
ATOM 725 O O . LEU A 1 86 ? -6.394 5.754 19.120 1.00 95.88 86 LEU A O 1
ATOM 729 N N . GLU A 1 87 ? -7.645 6.031 20.924 1.00 95.69 87 GLU A N 1
ATOM 730 C CA . GLU A 1 87 ? -6.567 5.632 21.838 1.00 95.69 87 GLU A CA 1
ATOM 731 C C . GLU A 1 87 ? -6.118 4.181 21.591 1.00 95.69 87 GLU A C 1
ATOM 733 O O . GLU A 1 87 ? -4.928 3.868 21.655 1.00 95.69 87 GLU A O 1
ATOM 738 N N . ARG A 1 88 ? -7.060 3.286 21.267 1.00 96.75 88 ARG A N 1
ATOM 739 C CA . ARG A 1 88 ? -6.771 1.892 20.915 1.00 96.75 88 ARG A CA 1
ATOM 740 C C . ARG A 1 88 ? -6.101 1.758 19.550 1.00 96.75 88 ARG A C 1
ATOM 742 O O . ARG A 1 88 ? -5.198 0.938 19.415 1.00 96.75 88 ARG A O 1
ATOM 749 N N . SER A 1 89 ? -6.501 2.546 18.559 1.00 94.88 89 SER A N 1
ATOM 750 C CA . SER A 1 89 ? -5.911 2.509 17.221 1.00 94.88 89 SER A CA 1
ATOM 751 C C . SER A 1 89 ? -4.441 2.916 17.253 1.00 94.88 89 SER A C 1
ATOM 753 O O . SER A 1 89 ? -3.611 2.239 16.655 1.00 94.88 89 SER A O 1
ATOM 755 N N . LEU A 1 90 ? -4.096 3.936 18.046 1.00 92.81 90 LEU A N 1
ATOM 756 C CA . LEU A 1 90 ? -2.710 4.357 18.271 1.00 92.81 90 LEU A CA 1
ATOM 757 C C . LEU A 1 90 ? -1.852 3.235 18.869 1.00 92.81 90 LEU A C 1
ATOM 759 O O . LEU A 1 90 ? -0.676 3.110 18.535 1.00 92.81 90 LEU A O 1
ATOM 763 N N . HIS A 1 91 ? -2.437 2.380 19.713 1.00 92.88 91 HIS A N 1
ATOM 764 C CA . HIS A 1 91 ? -1.747 1.189 20.200 1.00 92.88 91 HIS A CA 1
ATOM 765 C C . HIS A 1 91 ? -1.494 0.165 19.083 1.00 92.88 91 HIS A C 1
ATOM 767 O O . HIS A 1 91 ? -0.389 -0.367 19.001 1.00 92.88 91 HIS A O 1
ATOM 773 N N . TYR A 1 92 ? -2.476 -0.091 18.212 1.00 92.44 92 TYR A N 1
ATOM 774 C CA . TYR A 1 92 ? -2.307 -1.002 17.075 1.00 92.44 92 TYR A CA 1
ATOM 775 C C . TYR A 1 92 ? -1.280 -0.499 16.059 1.00 92.44 92 TYR A C 1
ATOM 777 O O . TYR A 1 92 ? -0.460 -1.278 15.592 1.00 92.44 92 TYR A O 1
ATOM 785 N N . ILE A 1 93 ? -1.253 0.805 15.796 1.00 88.25 93 ILE A N 1
ATOM 786 C CA . ILE A 1 93 ? -0.244 1.438 14.937 1.00 88.25 93 ILE A CA 1
ATOM 787 C C . ILE A 1 93 ? 1.162 1.196 15.475 1.00 88.25 93 ILE A C 1
ATOM 789 O O . ILE A 1 93 ? 2.061 0.837 14.720 1.00 88.25 93 ILE A O 1
ATOM 793 N N . GLU A 1 94 ? 1.363 1.365 16.784 1.00 89.00 94 GLU A N 1
ATOM 794 C CA . GLU A 1 94 ? 2.664 1.090 17.390 1.00 89.00 94 GLU A CA 1
ATOM 795 C C . GLU A 1 94 ? 3.059 -0.380 17.197 1.00 89.00 94 GLU A C 1
ATOM 797 O O . GLU A 1 94 ? 4.211 -0.654 16.876 1.00 89.00 94 GLU A O 1
ATOM 802 N N . LEU A 1 95 ? 2.121 -1.325 17.332 1.00 87.50 95 LEU A N 1
ATOM 803 C CA . LEU A 1 95 ? 2.398 -2.746 17.098 1.00 87.50 95 LEU A CA 1
ATOM 804 C C . LEU A 1 95 ? 2.803 -3.029 15.645 1.00 87.50 95 LEU A C 1
ATOM 806 O O . LEU A 1 95 ? 3.843 -3.649 15.445 1.00 87.50 95 LEU A O 1
ATOM 810 N N . GLU A 1 96 ? 2.059 -2.515 14.662 1.00 82.31 96 GLU A N 1
ATOM 811 C CA . GLU A 1 96 ? 2.373 -2.643 13.225 1.00 82.31 96 GLU A CA 1
ATOM 812 C C . GLU A 1 96 ? 3.771 -2.084 12.905 1.00 82.31 96 GLU A C 1
ATOM 814 O O . GLU A 1 96 ? 4.587 -2.707 12.224 1.00 82.31 96 GLU A O 1
ATOM 819 N N . ILE A 1 97 ? 4.100 -0.913 13.461 1.00 81.38 97 ILE A N 1
ATOM 820 C CA . ILE A 1 97 ? 5.414 -0.287 13.281 1.00 81.38 97 ILE A CA 1
ATOM 821 C C . ILE A 1 97 ? 6.522 -1.129 13.926 1.00 81.38 97 ILE A C 1
ATOM 823 O O . ILE A 1 97 ? 7.622 -1.227 13.375 1.00 81.38 97 ILE A O 1
ATOM 827 N N . GLN A 1 98 ? 6.288 -1.697 15.110 1.00 85.25 98 GLN A N 1
ATOM 828 C CA . GLN A 1 98 ? 7.277 -2.550 15.771 1.00 85.25 98 GLN A CA 1
ATOM 829 C C . GLN A 1 98 ? 7.480 -3.865 15.018 1.00 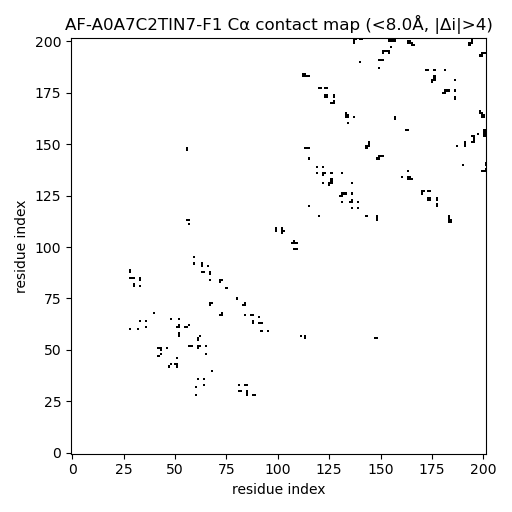85.25 98 GLN A C 1
ATOM 831 O O . GLN A 1 98 ? 8.625 -4.276 14.849 1.00 85.25 98 GLN A O 1
ATOM 836 N N . GLU A 1 99 ? 6.412 -4.482 14.518 1.00 81.25 99 GLU A N 1
ATOM 837 C CA . GLU A 1 99 ? 6.484 -5.678 13.676 1.00 81.25 99 GLU A CA 1
ATOM 838 C C . GLU A 1 99 ? 7.320 -5.411 12.423 1.00 81.25 99 GLU A C 1
ATOM 840 O O . GLU A 1 99 ? 8.346 -6.065 12.227 1.00 81.25 99 GLU A O 1
ATOM 845 N N . SER A 1 100 ? 7.004 -4.343 11.683 1.00 73.94 100 SER A N 1
ATOM 846 C CA . SER A 1 100 ? 7.782 -3.910 10.517 1.00 73.94 100 SER A CA 1
ATOM 847 C C . SER A 1 100 ? 9.266 -3.664 10.847 1.00 73.94 100 SER A C 1
ATOM 849 O O . SER A 1 100 ? 10.165 -4.050 10.093 1.00 73.94 100 SER A O 1
ATOM 851 N N . LYS A 1 101 ? 9.570 -3.069 12.011 1.00 80.00 101 LYS A N 1
ATOM 852 C CA . LYS A 1 101 ? 10.958 -2.867 12.468 1.00 80.00 101 LYS A CA 1
ATOM 853 C C . LYS A 1 101 ? 11.683 -4.176 12.772 1.00 80.00 101 LYS A C 1
ATOM 855 O O . LYS A 1 101 ? 12.894 -4.241 12.562 1.00 80.00 101 LYS A O 1
ATOM 860 N N . GLU A 1 102 ? 11.008 -5.182 13.321 1.00 78.75 102 GLU A N 1
ATOM 861 C CA . GLU A 1 102 ? 11.618 -6.487 13.594 1.00 78.75 102 GLU A CA 1
ATOM 862 C C . GLU A 1 102 ? 11.831 -7.286 12.304 1.00 78.75 102 GLU A C 1
ATOM 864 O O . GLU A 1 102 ? 12.913 -7.839 12.092 1.00 78.75 102 GLU A O 1
ATOM 869 N N . GLU A 1 103 ? 10.855 -7.273 11.403 1.00 68.94 103 GLU A N 1
ATOM 870 C CA . GLU A 1 103 ? 10.948 -7.863 10.067 1.00 68.94 103 GLU A CA 1
ATOM 871 C C . GLU A 1 103 ? 12.138 -7.314 9.280 1.00 68.94 103 GLU A C 1
ATOM 873 O O . GLU A 1 103 ? 12.995 -8.083 8.822 1.00 68.94 103 GLU A O 1
ATOM 878 N N . ALA A 1 104 ? 12.291 -5.986 9.267 1.00 67.12 104 ALA A N 1
ATOM 879 C CA . ALA A 1 104 ? 13.409 -5.302 8.628 1.00 67.12 104 ALA A CA 1
ATOM 880 C C . ALA A 1 104 ? 14.784 -5.772 9.147 1.00 67.12 104 ALA A C 1
ATOM 882 O O . ALA A 1 104 ? 15.762 -5.777 8.397 1.00 67.12 104 ALA A O 1
ATOM 883 N N . LYS A 1 105 ? 14.894 -6.212 10.412 1.00 75.06 105 LYS A N 1
ATOM 884 C CA . LYS A 1 105 ? 16.151 -6.769 10.958 1.00 75.06 105 LYS A CA 1
ATOM 885 C C . LYS A 1 105 ? 16.456 -8.164 10.429 1.00 75.06 105 LYS A C 1
ATOM 887 O O . LYS A 1 105 ? 17.623 -8.548 10.363 1.00 75.06 105 LYS A O 1
ATOM 892 N N . THR A 1 106 ? 15.424 -8.938 10.114 1.00 69.81 106 THR A N 1
ATOM 893 C CA . THR A 1 106 ? 15.560 -10.318 9.632 1.00 69.81 106 THR A CA 1
ATOM 894 C C . THR A 1 106 ? 15.698 -10.405 8.114 1.00 69.81 106 THR A C 1
ATOM 896 O O . THR A 1 106 ? 16.060 -11.464 7.602 1.00 69.81 106 THR A O 1
ATOM 899 N N . GLY A 1 107 ? 15.456 -9.300 7.397 1.00 55.25 107 GLY A N 1
ATOM 900 C CA . GLY A 1 107 ? 15.438 -9.272 5.932 1.00 55.25 107 GLY A CA 1
ATOM 901 C C . GLY A 1 107 ? 14.290 -10.091 5.331 1.00 55.25 107 GLY A C 1
ATOM 902 O O . GLY A 1 107 ? 14.308 -10.382 4.138 1.00 55.25 107 GLY A O 1
ATOM 903 N N . ILE A 1 108 ? 13.321 -10.491 6.160 1.00 49.03 108 ILE A N 1
ATOM 904 C CA . ILE A 1 108 ? 12.041 -11.059 5.754 1.00 49.03 108 ILE A CA 1
ATOM 905 C C . ILE A 1 108 ? 11.041 -9.923 5.945 1.00 49.03 108 ILE A C 1
ATOM 907 O O . ILE A 1 108 ? 10.665 -9.643 7.074 1.00 49.03 108 ILE A O 1
ATOM 911 N N . ASN A 1 109 ? 10.688 -9.242 4.858 1.00 54.12 109 ASN A N 1
ATOM 912 C CA . ASN A 1 109 ? 9.647 -8.214 4.862 1.00 54.12 109 ASN A CA 1
ATOM 913 C C . ASN A 1 109 ? 8.270 -8.896 4.739 1.00 54.12 109 ASN A C 1
ATOM 915 O O . ASN A 1 109 ? 8.151 -9.833 3.938 1.00 54.12 109 ASN A O 1
ATOM 919 N N . ASP A 1 110 ? 7.271 -8.447 5.516 1.00 44.72 110 ASP A N 1
ATOM 920 C CA . ASP A 1 110 ? 5.860 -8.868 5.445 1.00 44.72 110 ASP A CA 1
ATOM 921 C C . ASP A 1 110 ? 5.407 -9.020 3.980 1.00 44.72 110 ASP A C 1
ATOM 923 O O . ASP A 1 110 ? 5.435 -8.057 3.209 1.00 44.72 110 ASP A O 1
ATOM 927 N N . PRO A 1 111 ? 4.993 -10.224 3.553 1.00 45.47 111 PRO A N 1
ATOM 928 C CA . PRO A 1 111 ? 4.564 -10.496 2.196 1.00 45.47 111 PRO A CA 1
ATOM 929 C C . PRO A 1 111 ? 3.081 -10.171 2.016 1.00 45.47 111 PRO A C 1
ATOM 931 O O . PRO A 1 111 ? 2.351 -11.000 1.473 1.00 45.47 111 PRO A O 1
ATOM 934 N N . THR A 1 112 ? 2.597 -9.014 2.457 1.00 48.00 112 THR A N 1
ATOM 935 C CA . THR A 1 112 ? 1.309 -8.501 1.975 1.00 48.00 112 THR A CA 1
ATOM 936 C C . THR A 1 112 ? 1.588 -7.594 0.787 1.00 48.00 112 THR A C 1
ATOM 938 O O . THR A 1 112 ? 1.678 -6.379 0.935 1.00 48.00 112 THR A O 1
ATOM 941 N N . PRO A 1 113 ? 1.780 -8.179 -0.410 1.00 50.78 113 PRO A N 1
ATOM 942 C CA . PRO A 1 113 ? 2.396 -7.476 -1.506 1.00 50.78 113 PRO A CA 1
ATOM 943 C C . PRO A 1 113 ? 1.324 -6.579 -2.102 1.00 50.78 113 PRO A C 1
ATOM 945 O O . PRO A 1 113 ? 0.198 -7.028 -2.371 1.00 50.78 113 PRO A O 1
ATOM 948 N N . ALA A 1 114 ? 1.681 -5.344 -2.419 1.00 57.06 114 ALA A N 1
ATOM 949 C CA . ALA A 1 114 ? 0.990 -4.681 -3.504 1.00 57.06 114 ALA A CA 1
ATOM 950 C C . ALA A 1 114 ? 1.050 -5.620 -4.725 1.00 57.06 114 ALA A C 1
ATOM 952 O O . ALA A 1 114 ? 2.122 -5.933 -5.241 1.00 57.06 114 ALA A O 1
ATOM 953 N N . ILE A 1 115 ? -0.097 -6.168 -5.140 1.00 70.62 115 ILE A N 1
ATOM 954 C CA . ILE A 1 115 ? -0.138 -7.145 -6.233 1.00 70.62 115 ILE A CA 1
ATOM 955 C C . ILE A 1 115 ? 0.147 -6.391 -7.529 1.00 70.62 115 ILE A C 1
ATOM 957 O O . ILE A 1 115 ? -0.768 -5.860 -8.163 1.00 70.62 115 ILE A O 1
ATOM 961 N N . ILE A 1 116 ? 1.416 -6.357 -7.933 1.00 84.06 116 ILE A N 1
ATOM 962 C CA . ILE A 1 116 ? 1.818 -5.813 -9.222 1.00 84.06 116 ILE A CA 1
ATOM 963 C C . ILE A 1 116 ? 1.417 -6.828 -10.299 1.00 84.06 116 ILE A C 1
ATOM 965 O O . ILE A 1 116 ? 1.868 -7.978 -10.271 1.00 84.06 116 ILE A O 1
ATOM 969 N N . PRO A 1 117 ? 0.583 -6.452 -11.283 1.00 86.19 117 PRO A N 1
ATOM 970 C CA . PRO A 1 117 ? 0.280 -7.343 -12.390 1.00 86.19 117 PRO A CA 1
ATOM 971 C C . PRO A 1 117 ? 1.555 -7.779 -13.118 1.00 86.19 117 PRO A C 1
ATOM 973 O O . PRO A 1 117 ? 2.417 -6.961 -13.440 1.00 86.19 117 PRO A O 1
ATOM 976 N N . SER A 1 118 ? 1.652 -9.064 -13.463 1.00 87.69 118 SER A N 1
ATOM 977 C CA . SER A 1 118 ? 2.840 -9.630 -14.123 1.00 87.69 118 SER A CA 1
ATOM 978 C C . SER A 1 118 ? 3.215 -8.934 -15.437 1.00 87.69 118 SER A C 1
ATOM 980 O O . SER A 1 118 ? 4.385 -8.931 -15.828 1.00 87.69 118 SER A O 1
ATOM 982 N N . TRP A 1 119 ? 2.245 -8.315 -16.118 1.00 92.62 119 TRP A N 1
ATOM 983 C CA . TRP A 1 119 ? 2.494 -7.547 -17.334 1.00 92.62 119 TRP A CA 1
ATOM 984 C C . TRP A 1 119 ? 3.333 -6.290 -17.076 1.00 92.62 119 TRP A C 1
ATOM 986 O O . TRP A 1 119 ? 4.174 -5.981 -17.910 1.00 92.62 119 TRP A O 1
ATOM 996 N N . ILE A 1 120 ? 3.201 -5.626 -15.918 1.00 95.12 120 ILE A N 1
ATOM 997 C CA . ILE A 1 120 ? 4.057 -4.484 -15.547 1.00 95.12 120 ILE A CA 1
ATOM 998 C C . ILE A 1 120 ? 5.504 -4.962 -15.447 1.00 95.12 120 ILE A C 1
ATOM 1000 O O . ILE A 1 120 ? 6.397 -4.384 -16.057 1.00 95.12 120 ILE A O 1
ATOM 1004 N N . LYS A 1 121 ? 5.731 -6.078 -14.742 1.00 94.38 121 LYS A N 1
ATOM 1005 C CA . LYS A 1 121 ? 7.066 -6.669 -14.576 1.00 94.38 121 LYS A CA 1
ATOM 1006 C C . LYS A 1 121 ? 7.684 -7.083 -15.908 1.00 94.38 121 LYS A C 1
ATOM 1008 O O . LYS A 1 121 ? 8.868 -6.860 -16.145 1.00 94.38 121 LYS A O 1
ATOM 1013 N N . THR A 1 122 ? 6.858 -7.622 -16.801 1.00 94.12 122 THR A N 1
ATOM 1014 C CA . THR A 1 122 ? 7.259 -7.983 -18.166 1.00 94.12 122 THR A CA 1
ATOM 1015 C C . THR A 1 122 ? 7.656 -6.745 -18.978 1.00 94.12 122 THR A C 1
ATOM 1017 O O . THR A 1 122 ? 8.730 -6.731 -19.577 1.00 94.12 122 THR A O 1
ATOM 1020 N N . THR A 1 123 ? 6.841 -5.685 -18.957 1.00 96.38 123 THR A N 1
ATOM 1021 C CA . THR A 1 123 ? 7.137 -4.410 -19.631 1.00 96.38 123 THR A CA 1
ATOM 1022 C C . THR A 1 123 ? 8.420 -3.777 -19.099 1.00 96.38 123 THR A C 1
ATOM 1024 O O . THR A 1 123 ? 9.248 -3.328 -19.890 1.00 96.38 123 THR A O 1
ATOM 1027 N N . THR A 1 124 ? 8.633 -3.793 -17.781 1.00 96.62 124 THR A N 1
ATOM 1028 C CA . THR A 1 124 ? 9.863 -3.287 -17.161 1.00 96.62 124 THR A CA 1
ATOM 1029 C C . THR A 1 124 ? 11.089 -4.093 -17.576 1.00 96.62 124 THR A C 1
ATOM 1031 O O . THR A 1 124 ? 12.126 -3.499 -17.854 1.00 96.62 124 THR A O 1
ATOM 1034 N N . GLY A 1 125 ? 10.982 -5.422 -17.686 1.00 97.44 125 GLY A N 1
ATOM 1035 C CA . GLY A 1 125 ? 12.060 -6.267 -18.211 1.00 97.44 125 GLY A CA 1
ATOM 1036 C C . GLY A 1 125 ? 12.444 -5.889 -19.641 1.00 97.44 125 GLY A C 1
ATOM 1037 O O . GLY A 1 125 ? 13.610 -5.619 -19.922 1.00 97.44 125 GLY A O 1
ATOM 1038 N N . TYR A 1 126 ? 11.453 -5.751 -20.527 1.00 97.62 126 TYR A N 1
ATOM 1039 C CA . TYR A 1 126 ? 11.702 -5.280 -21.891 1.00 97.62 126 TYR A CA 1
ATOM 1040 C C . TYR A 1 126 ? 12.292 -3.870 -21.935 1.00 97.62 126 TYR A C 1
ATOM 1042 O O . TYR A 1 126 ? 13.145 -3.595 -22.778 1.00 97.62 126 TYR A O 1
ATOM 1050 N N . TRP A 1 127 ? 11.903 -2.992 -21.015 1.00 97.44 127 TRP A N 1
ATOM 1051 C CA . TRP A 1 127 ? 12.437 -1.636 -20.947 1.00 97.44 127 TRP A CA 1
ATOM 1052 C C . TRP A 1 127 ? 13.900 -1.620 -20.488 1.00 97.44 127 TRP A C 1
ATOM 1054 O O . TRP A 1 127 ? 14.740 -0.931 -21.083 1.00 97.44 127 TRP A O 1
ATOM 1064 N N . VAL A 1 128 ? 14.240 -2.424 -19.475 1.00 97.38 128 VAL A N 1
ATOM 1065 C CA . VAL A 1 128 ? 15.621 -2.631 -19.012 1.00 97.38 128 VAL A CA 1
ATOM 1066 C C . VAL A 1 128 ? 16.494 -3.085 -20.180 1.00 97.38 128 VAL A C 1
ATOM 1068 O O . VAL A 1 128 ? 17.503 -2.433 -20.467 1.00 97.38 128 VAL A O 1
ATOM 1071 N N . ASP A 1 129 ? 16.034 -4.090 -20.925 1.00 97.06 129 ASP A N 1
ATOM 1072 C CA . ASP A 1 129 ? 16.724 -4.645 -22.093 1.00 97.06 129 ASP A CA 1
ATOM 1073 C C . ASP A 1 129 ? 16.730 -3.709 -23.321 1.00 97.06 129 ASP A C 1
ATOM 1075 O O . ASP A 1 129 ? 17.477 -3.929 -24.275 1.00 97.06 129 ASP A O 1
ATOM 1079 N N . GLY A 1 130 ? 15.936 -2.633 -23.301 1.00 95.31 130 GLY A N 1
ATOM 1080 C CA . GLY A 1 130 ? 15.858 -1.636 -24.373 1.00 95.31 130 GLY A CA 1
ATOM 1081 C C . GLY A 1 130 ? 14.936 -2.012 -25.537 1.00 95.31 130 GLY A C 1
ATOM 1082 O O . GLY A 1 130 ? 15.065 -1.441 -26.618 1.00 95.31 130 GLY A O 1
ATOM 1083 N N . PHE A 1 131 ? 14.022 -2.961 -25.333 1.00 94.75 131 PHE A N 1
ATOM 1084 C CA . PHE A 1 131 ? 13.020 -3.380 -26.316 1.00 94.75 131 PHE A CA 1
ATOM 1085 C C . PHE A 1 131 ? 11.737 -2.538 -26.296 1.00 94.75 131 PHE A C 1
ATOM 1087 O O . PHE A 1 131 ? 11.018 -2.529 -27.294 1.00 94.75 131 PHE A O 1
ATOM 1094 N N . THR A 1 132 ? 11.444 -1.836 -25.199 1.00 90.75 132 THR A N 1
ATOM 1095 C CA . THR A 1 132 ? 10.284 -0.934 -25.063 1.00 90.75 132 THR A CA 1
ATOM 1096 C C . THR A 1 132 ? 10.716 0.494 -24.737 1.00 90.75 132 THR A C 1
ATOM 1098 O O . THR A 1 132 ? 11.831 0.732 -24.265 1.00 90.75 132 THR A O 1
ATOM 1101 N N . SER A 1 133 ? 9.841 1.455 -25.041 1.00 93.81 133 SER A N 1
ATOM 1102 C CA . SER A 1 133 ? 10.099 2.882 -24.837 1.00 93.81 133 SER A CA 1
ATOM 1103 C C . SER A 1 133 ? 9.830 3.325 -23.396 1.00 93.81 133 SER A C 1
ATOM 1105 O O . SER A 1 133 ? 9.147 2.637 -22.635 1.00 93.81 133 SER A O 1
ATOM 1107 N N . ASP A 1 134 ? 10.338 4.503 -23.024 1.00 94.88 134 ASP A N 1
ATOM 1108 C CA . ASP A 1 134 ? 10.023 5.133 -21.735 1.00 94.88 134 ASP A CA 1
ATOM 1109 C C . ASP A 1 134 ? 8.512 5.374 -21.585 1.00 94.88 134 ASP A C 1
ATOM 1111 O O . ASP A 1 134 ? 7.964 5.151 -20.510 1.00 94.88 134 ASP A O 1
ATOM 1115 N N . VAL A 1 135 ? 7.829 5.742 -22.676 1.00 93.25 135 VAL A N 1
ATOM 1116 C CA . VAL A 1 135 ? 6.370 5.944 -22.720 1.00 93.25 135 VAL A CA 1
ATOM 1117 C C . VAL A 1 135 ? 5.621 4.660 -22.353 1.00 93.25 135 VAL A C 1
ATOM 1119 O O . VAL A 1 135 ? 4.694 4.698 -21.548 1.00 93.25 135 VAL A O 1
ATOM 1122 N N . ASP A 1 136 ? 6.047 3.507 -22.878 1.00 93.00 136 ASP A N 1
ATOM 1123 C CA . ASP A 1 136 ? 5.402 2.219 -22.580 1.00 93.00 136 ASP A CA 1
ATOM 1124 C C . ASP A 1 136 ? 5.486 1.866 -21.089 1.00 93.00 136 ASP A C 1
ATOM 1126 O O . ASP A 1 136 ? 4.525 1.357 -20.507 1.00 93.00 136 ASP A O 1
ATOM 1130 N N . LEU A 1 137 ? 6.632 2.145 -20.460 1.00 95.06 137 LEU A N 1
ATOM 1131 C CA . LEU A 1 137 ? 6.822 1.898 -19.034 1.00 95.06 137 LEU A CA 1
ATOM 1132 C C . LEU A 1 137 ? 6.052 2.912 -18.173 1.00 95.06 137 LEU A C 1
ATOM 1134 O O . LEU A 1 137 ? 5.405 2.516 -17.202 1.00 95.06 137 LEU A O 1
ATOM 1138 N N . VAL A 1 138 ? 6.054 4.194 -18.552 1.00 94.25 138 VAL A N 1
ATOM 1139 C CA . VAL A 1 138 ? 5.275 5.245 -17.876 1.00 94.25 138 VAL A CA 1
ATOM 1140 C C . VAL A 1 138 ? 3.775 4.962 -17.925 1.00 94.25 138 VAL A C 1
ATOM 1142 O O . VAL A 1 138 ? 3.113 5.106 -16.903 1.00 94.25 138 VAL A O 1
ATOM 1145 N N . ASN A 1 139 ? 3.244 4.448 -19.037 1.00 92.56 139 ASN A N 1
ATOM 1146 C CA . ASN A 1 139 ? 1.850 3.992 -19.115 1.00 92.56 139 ASN A CA 1
ATOM 1147 C C . ASN A 1 139 ? 1.546 2.874 -18.102 1.00 92.56 139 ASN A C 1
ATOM 1149 O O . ASN A 1 139 ? 0.460 2.824 -17.521 1.00 92.56 139 ASN A O 1
ATOM 1153 N N .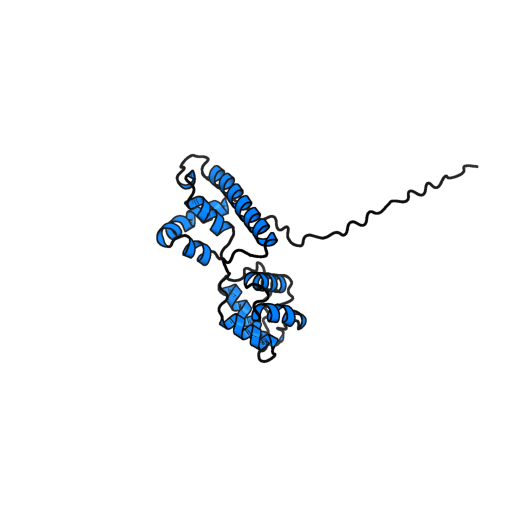 GLY A 1 140 ? 2.519 1.996 -17.844 1.00 93.75 140 GLY A N 1
ATOM 1154 C CA . GLY A 1 140 ? 2.446 1.016 -16.763 1.00 93.75 140 GLY A CA 1
ATOM 1155 C C . GLY A 1 140 ? 2.328 1.672 -15.386 1.00 93.75 140 GLY A C 1
ATOM 1156 O O . GLY A 1 140 ? 1.445 1.317 -14.608 1.00 93.75 140 GLY A O 1
ATOM 1157 N N . PHE A 1 141 ? 3.167 2.667 -15.092 1.00 93.06 141 PHE A N 1
ATOM 1158 C CA . PHE A 1 141 ? 3.099 3.414 -13.831 1.00 93.06 141 PHE A CA 1
ATOM 1159 C C . PHE A 1 141 ? 1.797 4.204 -13.691 1.00 93.06 141 PHE A C 1
ATOM 1161 O O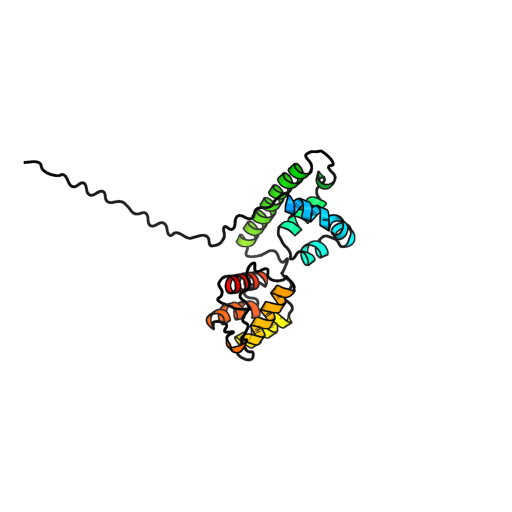 . PHE A 1 141 ? 1.182 4.185 -12.628 1.00 93.06 141 PHE A O 1
ATOM 1168 N N . GLN A 1 142 ? 1.316 4.816 -14.772 1.00 89.94 142 GLN A N 1
ATOM 1169 C CA . GLN A 1 142 ? 0.033 5.507 -14.793 1.00 89.94 142 GLN A CA 1
ATOM 1170 C C . GLN A 1 142 ? -1.123 4.551 -14.467 1.00 89.94 142 GLN A C 1
ATOM 1172 O O . GLN A 1 142 ? -2.008 4.894 -13.682 1.00 89.94 142 GLN A O 1
ATOM 1177 N N . TRP A 1 143 ? -1.087 3.321 -14.989 1.00 91.31 143 TRP A N 1
ATOM 1178 C CA . TRP A 1 143 ? -2.059 2.292 -14.624 1.00 91.31 143 TRP A CA 1
ATOM 1179 C C . TRP A 1 143 ? -2.000 1.945 -13.130 1.00 91.31 143 TRP A C 1
ATOM 1181 O O . TRP A 1 143 ? -3.053 1.825 -12.499 1.00 91.31 143 TRP A O 1
ATOM 1191 N N . LEU A 1 144 ? -0.798 1.814 -12.548 1.00 89.19 144 LEU A N 1
ATOM 1192 C CA . LEU A 1 144 ? -0.628 1.549 -11.111 1.00 89.19 144 LEU A CA 1
ATOM 1193 C C . LEU A 1 144 ? -1.252 2.661 -10.258 1.00 89.19 144 LEU A C 1
ATOM 1195 O O . LEU A 1 144 ? -1.919 2.356 -9.274 1.00 89.19 144 LEU A O 1
ATOM 1199 N N . ILE A 1 145 ? -1.105 3.925 -10.661 1.00 84.81 145 ILE A N 1
ATOM 1200 C CA . ILE A 1 145 ? -1.717 5.074 -9.977 1.00 84.81 145 ILE A CA 1
ATOM 1201 C C . ILE A 1 145 ? -3.243 5.045 -10.115 1.00 84.81 145 ILE A C 1
ATOM 1203 O O . ILE A 1 145 ? -3.961 5.131 -9.123 1.00 84.81 145 ILE A O 1
ATOM 1207 N N . GLN A 1 146 ? -3.761 4.874 -11.336 1.00 82.19 146 GLN A N 1
ATOM 1208 C CA . GLN A 1 146 ? -5.207 4.860 -11.605 1.00 82.19 146 GLN A CA 1
ATOM 1209 C C . GLN A 1 146 ? -5.947 3.732 -10.874 1.00 82.19 146 GLN A C 1
ATOM 1211 O O . GLN A 1 146 ? -7.126 3.875 -10.559 1.00 82.19 146 GLN A O 1
ATOM 1216 N N . ASN A 1 147 ? -5.265 2.616 -10.608 1.00 79.50 147 ASN A N 1
ATOM 1217 C CA . ASN A 1 147 ? -5.818 1.468 -9.886 1.00 79.50 147 ASN A CA 1
ATOM 1218 C C . ASN A 1 147 ? -5.432 1.462 -8.395 1.00 79.50 147 ASN A C 1
ATOM 1220 O O . ASN A 1 147 ? -5.661 0.464 -7.714 1.00 79.50 147 ASN A O 1
ATOM 1224 N N . GLY A 1 148 ? -4.843 2.554 -7.895 1.00 73.62 148 GLY A N 1
ATOM 1225 C CA . GLY A 1 148 ? -4.502 2.752 -6.485 1.00 73.62 148 GLY A CA 1
ATOM 1226 C C . GLY A 1 148 ? -3.381 1.854 -5.954 1.00 73.62 148 GLY A C 1
ATOM 1227 O O . GLY A 1 148 ? -3.200 1.751 -4.750 1.00 73.62 148 GLY A O 1
ATOM 1228 N N . VAL A 1 149 ? -2.611 1.194 -6.824 1.00 79.88 149 VAL A N 1
ATOM 1229 C CA . VAL A 1 149 ? -1.441 0.398 -6.410 1.00 79.88 149 VAL A CA 1
ATOM 1230 C C . VAL A 1 149 ? -0.308 1.302 -5.913 1.00 79.88 149 VAL A C 1
ATOM 1232 O O . VAL A 1 149 ? 0.428 0.916 -5.015 1.00 79.88 149 VAL A O 1
ATOM 1235 N N . ILE A 1 150 ? -0.185 2.506 -6.482 1.00 81.12 150 ILE A N 1
ATOM 1236 C CA . ILE A 1 150 ? 0.698 3.576 -6.001 1.00 81.12 150 ILE A CA 1
ATOM 1237 C C . ILE A 1 150 ? -0.172 4.787 -5.668 1.00 81.12 150 ILE A C 1
ATOM 1239 O O . ILE A 1 150 ? -1.015 5.178 -6.480 1.00 81.12 150 ILE A O 1
ATOM 1243 N N . HIS A 1 151 ? 0.058 5.410 -4.513 1.00 76.25 151 HIS A N 1
ATOM 1244 C CA . HIS A 1 151 ? -0.560 6.683 -4.160 1.00 76.25 151 HIS A CA 1
ATOM 1245 C C . HIS A 1 151 ? 0.446 7.821 -4.335 1.00 76.25 151 HIS A C 1
ATOM 1247 O O . HIS A 1 151 ? 1.519 7.802 -3.748 1.00 76.25 151 HIS A O 1
ATOM 1253 N N . VAL A 1 152 ? 0.097 8.830 -5.131 1.00 72.56 152 VAL A N 1
ATOM 1254 C CA . VAL A 1 152 ? 0.915 10.035 -5.319 1.00 72.56 152 VAL A CA 1
ATOM 1255 C C . VAL A 1 152 ? 0.040 11.269 -5.078 1.00 72.56 152 VAL A C 1
ATOM 1257 O O . VAL A 1 152 ? -0.958 11.448 -5.780 1.00 72.56 152 VAL A O 1
ATOM 1260 N N . PRO A 1 153 ? 0.363 12.127 -4.089 1.00 63.06 153 PRO A N 1
ATOM 1261 C CA . PRO A 1 153 ? -0.466 13.281 -3.731 1.00 63.06 153 PRO A CA 1
ATOM 1262 C C . PRO A 1 153 ? -0.452 14.384 -4.798 1.00 63.06 153 PRO A C 1
ATOM 1264 O O . PRO A 1 153 ? -1.356 15.218 -4.839 1.00 63.06 153 PRO A O 1
ATOM 1267 N N . TYR A 1 154 ? 0.568 14.403 -5.660 1.00 63.38 154 TYR A N 1
ATOM 1268 C CA . TYR A 1 154 ? 0.698 15.354 -6.754 1.00 63.38 154 TYR A CA 1
ATOM 1269 C C . TYR A 1 154 ? 1.235 14.653 -8.000 1.00 63.38 154 TYR A C 1
ATOM 1271 O O . TYR A 1 154 ? 2.268 13.989 -7.953 1.00 63.38 154 TYR A O 1
ATOM 1279 N N . VAL A 1 155 ? 0.526 14.816 -9.115 1.00 64.31 155 VAL A N 1
ATOM 1280 C CA . VAL A 1 155 ? 0.901 14.252 -10.411 1.00 64.31 155 VAL A CA 1
ATOM 1281 C C . VAL A 1 155 ? 1.143 15.399 -11.382 1.00 64.31 155 VAL A C 1
ATOM 1283 O O . VAL A 1 155 ? 0.204 16.106 -11.751 1.00 64.31 155 VAL A O 1
ATOM 1286 N N . GLU A 1 156 ? 2.395 15.590 -11.804 1.00 65.31 156 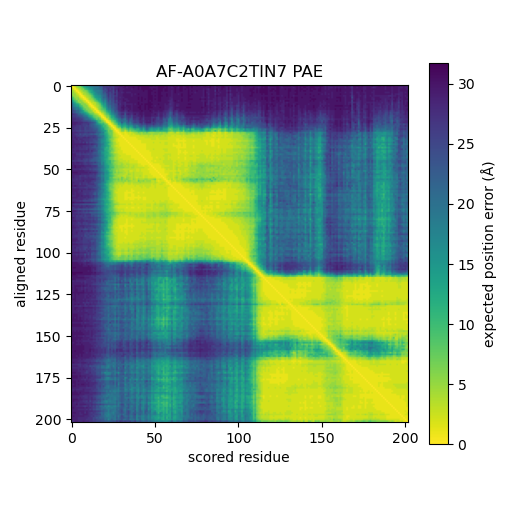GLU A N 1
ATOM 1287 C CA . GLU A 1 156 ? 2.683 16.441 -12.960 1.00 65.31 156 GLU A CA 1
ATOM 1288 C C . GLU A 1 156 ? 2.374 15.670 -14.238 1.00 65.31 156 GLU A C 1
ATOM 1290 O O . GLU A 1 156 ? 3.201 14.893 -14.717 1.00 65.31 156 GLU A O 1
ATOM 1295 N N . SER A 1 157 ? 1.190 15.922 -14.797 1.00 64.69 157 SER A N 1
ATOM 1296 C CA . SER A 1 157 ? 0.790 15.351 -16.077 1.00 64.69 157 SER A CA 1
ATOM 1297 C C . SER A 1 157 ? 1.625 15.928 -17.216 1.00 64.69 157 SER A C 1
ATOM 1299 O O . SER A 1 157 ? 1.613 17.142 -17.449 1.00 64.69 157 SER A O 1
ATOM 1301 N N . SER A 1 158 ? 2.309 15.073 -17.975 1.00 64.31 158 SER A N 1
ATOM 1302 C CA . SER A 1 158 ? 2.880 15.473 -19.263 1.00 64.31 158 SER A CA 1
ATOM 1303 C C . SER A 1 158 ? 1.793 15.461 -20.341 1.00 64.31 158 SER A C 1
ATOM 1305 O O . SER A 1 158 ? 1.313 14.397 -20.715 1.00 64.31 158 SER A O 1
ATOM 1307 N N . GLU A 1 159 ? 1.424 16.631 -20.874 1.00 65.56 159 GLU A N 1
ATOM 1308 C CA . GLU A 1 159 ? 0.486 16.738 -22.012 1.00 65.56 159 GLU A CA 1
ATOM 1309 C C . GLU A 1 159 ? 1.087 16.224 -23.336 1.00 65.56 159 GLU A C 1
ATOM 1311 O O . GLU A 1 159 ? 0.359 15.948 -24.287 1.00 65.56 159 GLU A O 1
ATOM 1316 N N . ASP A 1 160 ? 2.416 16.098 -23.398 1.00 74.94 160 ASP A N 1
ATOM 1317 C CA . ASP A 1 160 ? 3.162 15.680 -24.582 1.00 74.94 160 ASP A CA 1
ATOM 1318 C C . ASP A 1 160 ? 4.023 14.446 -24.276 1.00 74.94 160 ASP A C 1
ATOM 1320 O O . ASP A 1 160 ? 5.080 14.544 -23.640 1.00 74.94 160 ASP A O 1
ATOM 1324 N N . GLU A 1 161 ? 3.580 13.282 -24.763 1.00 72.62 161 GLU A N 1
ATOM 1325 C CA . GLU A 1 161 ? 4.285 11.999 -24.632 1.00 72.62 161 GLU A CA 1
ATOM 1326 C C . GLU A 1 161 ? 5.720 12.053 -25.179 1.00 72.62 161 GLU A C 1
ATOM 1328 O O . GLU A 1 161 ? 6.591 11.331 -24.698 1.00 72.62 161 GLU A O 1
ATOM 1333 N N . SER A 1 162 ? 6.013 12.946 -26.135 1.00 70.12 162 SER A N 1
ATOM 1334 C CA . SER A 1 162 ? 7.362 13.094 -26.696 1.00 70.12 162 SER A CA 1
ATOM 1335 C C . SER A 1 162 ? 8.385 13.663 -25.704 1.00 70.12 162 SER A C 1
ATOM 1337 O O . SER A 1 162 ? 9.590 13.617 -25.962 1.00 70.12 162 SER A O 1
ATOM 1339 N N . THR A 1 163 ? 7.921 14.174 -24.559 1.00 76.31 163 THR A N 1
ATOM 1340 C CA . THR A 1 163 ? 8.765 14.716 -23.484 1.00 76.31 163 THR A CA 1
ATOM 1341 C C . THR A 1 163 ? 9.011 13.730 -22.340 1.00 76.31 163 THR A C 1
ATOM 1343 O O . THR A 1 163 ? 9.839 14.005 -21.466 1.00 76.31 163 THR A O 1
ATOM 1346 N N . ILE A 1 164 ? 8.330 12.578 -22.347 1.00 84.88 164 ILE A N 1
ATOM 1347 C CA . ILE A 1 164 ? 8.488 11.540 -21.330 1.00 84.88 164 ILE A CA 1
ATOM 1348 C C . ILE A 1 164 ? 9.861 10.892 -21.498 1.00 84.88 164 ILE A C 1
ATOM 1350 O O . ILE A 1 164 ? 10.161 10.275 -22.519 1.00 84.88 164 ILE A O 1
ATOM 1354 N N . THR A 1 165 ? 10.699 11.034 -20.474 1.00 90.12 165 THR A N 1
ATOM 1355 C CA . THR A 1 165 ? 12.017 10.401 -20.416 1.00 90.12 165 THR A CA 1
ATOM 1356 C C . THR A 1 165 ? 12.248 9.827 -19.027 1.00 90.12 165 THR A C 1
ATOM 1358 O O . THR A 1 165 ? 12.043 10.510 -18.025 1.00 90.12 165 THR A O 1
ATOM 1361 N N . ILE A 1 166 ? 12.680 8.569 -18.960 1.00 93.31 166 ILE A N 1
ATOM 1362 C CA . ILE A 1 166 ? 13.097 7.922 -17.717 1.00 93.31 166 ILE A CA 1
ATOM 1363 C C . ILE A 1 166 ? 14.628 7.925 -17.694 1.00 93.31 166 ILE A C 1
ATOM 1365 O O . ILE A 1 166 ? 15.269 7.388 -18.604 1.00 93.31 166 ILE A O 1
ATOM 1369 N N . PRO A 1 167 ? 15.271 8.494 -16.661 1.00 93.12 167 PRO A N 1
ATOM 1370 C CA . PRO A 1 167 ? 16.721 8.477 -16.580 1.00 93.12 167 PRO A CA 1
ATOM 1371 C C . PRO A 1 167 ? 17.289 7.053 -16.599 1.00 93.12 167 PRO A C 1
ATOM 1373 O O . PRO A 1 167 ? 16.868 6.176 -15.848 1.00 93.12 167 PRO A O 1
ATOM 1376 N N . SER A 1 168 ? 18.317 6.826 -17.414 1.00 91.94 168 SER A N 1
ATOM 1377 C CA . SER A 1 168 ? 18.903 5.492 -17.616 1.00 91.94 168 SER A CA 1
ATOM 1378 C C . SER A 1 168 ? 19.456 4.844 -16.342 1.00 91.94 168 SER A C 1
ATOM 1380 O O . SER A 1 168 ? 19.505 3.618 -16.259 1.00 91.94 168 SER A O 1
ATOM 1382 N N . TRP A 1 169 ? 19.825 5.633 -15.327 1.00 92.50 169 TRP A N 1
ATOM 1383 C CA . TRP A 1 169 ? 20.294 5.120 -14.036 1.00 92.50 169 TRP A CA 1
ATOM 1384 C C . TRP A 1 169 ? 19.212 4.349 -13.257 1.00 92.50 169 TRP A C 1
ATOM 1386 O O . TRP A 1 169 ? 19.556 3.543 -12.394 1.00 92.50 169 TRP A O 1
ATOM 1396 N N . ILE A 1 170 ? 17.932 4.509 -13.613 1.00 95.50 170 ILE A N 1
ATOM 1397 C CA . ILE A 1 170 ? 16.802 3.744 -13.061 1.00 95.50 170 ILE A CA 1
ATOM 1398 C C . ILE A 1 170 ? 16.825 2.274 -13.501 1.00 95.50 170 ILE A C 1
ATOM 1400 O O . ILE A 1 170 ? 16.353 1.403 -12.767 1.00 95.50 170 ILE A O 1
ATOM 1404 N N . LYS A 1 171 ? 17.424 1.965 -14.663 1.00 94.44 171 LYS A N 1
ATOM 1405 C CA . LYS A 1 171 ? 17.464 0.600 -15.218 1.00 94.44 171 LYS A CA 1
ATOM 1406 C C . LYS A 1 171 ? 18.089 -0.416 -14.273 1.00 94.44 171 LYS A C 1
ATOM 1408 O O . LYS A 1 171 ? 17.657 -1.562 -14.259 1.00 94.44 171 LYS A O 1
ATOM 1413 N N . THR A 1 172 ? 19.069 -0.009 -13.469 1.00 92.81 172 THR A N 1
ATOM 1414 C CA . THR A 1 172 ? 19.722 -0.905 -12.508 1.00 92.81 172 THR A CA 1
ATOM 1415 C C . THR A 1 172 ? 18.734 -1.413 -11.459 1.00 92.81 172 THR A C 1
ATOM 1417 O O . THR A 1 172 ? 18.612 -2.621 -11.272 1.00 92.81 172 THR A O 1
ATOM 1420 N N . SER A 1 173 ? 17.989 -0.511 -10.813 1.00 92.69 173 SER A N 1
ATOM 1421 C CA . SER A 1 173 ? 16.998 -0.879 -9.794 1.00 92.69 173 SER A CA 1
ATOM 1422 C C . SER A 1 173 ? 15.818 -1.638 -10.402 1.00 92.69 173 SER A C 1
ATOM 1424 O O . SER A 1 173 ? 15.382 -2.645 -9.852 1.00 92.69 173 SER A O 1
ATOM 1426 N N . ALA A 1 174 ? 15.353 -1.214 -11.582 1.00 95.44 174 ALA A N 1
ATOM 1427 C CA . ALA A 1 174 ? 14.323 -1.925 -12.335 1.00 95.44 174 ALA A CA 1
ATOM 1428 C C . ALA A 1 174 ? 14.755 -3.358 -12.703 1.00 95.44 174 ALA A C 1
ATOM 1430 O O . ALA A 1 174 ? 13.975 -4.296 -12.559 1.00 95.44 174 ALA A O 1
ATOM 1431 N N . GLY A 1 175 ? 16.013 -3.548 -13.110 1.00 95.50 175 GLY A N 1
ATOM 1432 C CA . GLY A 1 175 ? 16.588 -4.864 -13.385 1.00 95.50 175 GLY A CA 1
ATOM 1433 C C . GLY A 1 175 ? 16.668 -5.737 -12.133 1.00 95.50 175 GLY A C 1
ATOM 1434 O O . GLY A 1 175 ? 16.322 -6.913 -12.185 1.00 95.50 175 GLY A O 1
ATOM 1435 N N . TYR A 1 176 ? 17.038 -5.167 -10.982 1.00 93.69 176 TYR A N 1
ATOM 1436 C CA . TYR A 1 176 ? 16.988 -5.894 -9.709 1.00 93.69 176 TYR A CA 1
ATOM 1437 C C . TYR A 1 176 ? 15.576 -6.355 -9.358 1.00 93.69 176 TYR A C 1
ATOM 1439 O O . TYR A 1 176 ? 15.415 -7.479 -8.886 1.00 93.69 176 TYR A O 1
ATOM 1447 N N . TRP A 1 177 ? 14.558 -5.543 -9.628 1.00 94.38 177 TRP A N 1
ATOM 1448 C CA . TRP A 1 177 ? 13.175 -5.944 -9.391 1.00 94.38 177 TRP A CA 1
ATOM 1449 C C . TRP A 1 177 ? 12.732 -7.080 -10.321 1.00 94.38 177 TRP A C 1
ATOM 1451 O O . TRP A 1 177 ? 12.164 -8.076 -9.865 1.00 94.38 177 TRP A O 1
ATOM 1461 N N . VAL A 1 178 ? 13.048 -6.977 -11.616 1.00 95.25 178 VAL A N 1
ATOM 1462 C CA . VAL A 1 178 ? 12.772 -8.022 -12.620 1.00 95.25 178 VAL A CA 1
ATOM 1463 C C . VAL A 1 178 ? 13.447 -9.345 -12.241 1.00 95.25 178 VAL A C 1
ATOM 1465 O O . VAL A 1 178 ? 12.812 -10.398 -12.310 1.00 95.25 178 VAL A O 1
ATOM 1468 N N . ASP A 1 179 ? 14.683 -9.283 -11.743 1.00 91.75 179 ASP A N 1
ATOM 1469 C CA . ASP A 1 179 ? 15.459 -10.431 -11.261 1.00 91.75 179 ASP A CA 1
ATOM 1470 C C . ASP A 1 179 ? 15.000 -10.975 -9.892 1.00 91.75 179 ASP A C 1
ATOM 1472 O O . ASP A 1 179 ? 15.584 -11.938 -9.392 1.00 91.75 179 ASP A O 1
ATOM 1476 N N . ASN A 1 180 ? 13.976 -10.380 -9.268 1.00 85.75 180 ASN A N 1
ATOM 1477 C CA . ASN A 1 180 ? 13.511 -10.687 -7.906 1.00 85.75 180 ASN A CA 1
ATOM 1478 C C . ASN A 1 180 ? 14.593 -10.500 -6.821 1.00 85.75 180 ASN A C 1
ATOM 1480 O O . ASN A 1 180 ? 14.613 -11.217 -5.823 1.00 85.75 180 ASN A O 1
ATOM 1484 N N . LYS A 1 181 ? 15.518 -9.557 -7.027 1.00 83.12 181 LYS A N 1
ATOM 1485 C CA . LYS A 1 181 ? 16.540 -9.154 -6.043 1.00 83.12 181 LYS A CA 1
ATOM 1486 C C . LYS A 1 181 ? 16.057 -8.054 -5.097 1.00 83.12 181 LYS A C 1
ATOM 1488 O O . LYS A 1 181 ? 16.662 -7.889 -4.046 1.00 83.12 181 LYS A O 1
ATOM 1493 N N . ILE A 1 182 ? 15.019 -7.318 -5.492 1.00 84.12 182 ILE A N 1
ATOM 1494 C CA . ILE A 1 182 ? 14.242 -6.421 -4.627 1.00 84.12 182 ILE A CA 1
ATOM 1495 C C . ILE A 1 182 ? 12.762 -6.802 -4.713 1.00 84.12 182 ILE A C 1
ATOM 1497 O O . ILE A 1 182 ? 12.332 -7.376 -5.723 1.00 84.12 182 ILE A O 1
ATOM 1501 N N . THR A 1 183 ? 12.010 -6.526 -3.653 1.00 80.88 183 THR A N 1
ATOM 1502 C CA . THR A 1 183 ? 10.587 -6.865 -3.542 1.00 80.88 183 THR A CA 1
ATOM 1503 C C . THR A 1 183 ? 9.713 -5.950 -4.402 1.00 80.88 183 THR A C 1
ATOM 1505 O O . THR A 1 183 ? 10.161 -4.922 -4.915 1.00 80.88 183 THR A O 1
ATOM 1508 N N . ASP A 1 184 ? 8.449 -6.341 -4.580 1.00 83.00 184 ASP A N 1
ATOM 1509 C CA . ASP A 1 184 ? 7.448 -5.509 -5.252 1.00 83.00 184 ASP A CA 1
ATOM 1510 C C . ASP A 1 184 ? 7.264 -4.172 -4.515 1.00 83.00 184 ASP A C 1
ATOM 1512 O O . ASP A 1 184 ? 7.279 -3.124 -5.154 1.00 83.00 184 ASP A O 1
ATOM 1516 N N . ASP A 1 185 ? 7.226 -4.179 -3.181 1.00 79.44 185 ASP A N 1
ATOM 1517 C CA . ASP A 1 185 ? 7.076 -2.953 -2.388 1.00 79.44 185 ASP A CA 1
ATOM 1518 C C . ASP A 1 185 ? 8.307 -2.043 -2.481 1.00 79.44 185 ASP A C 1
ATOM 1520 O O . ASP A 1 185 ? 8.167 -0.839 -2.677 1.00 79.44 185 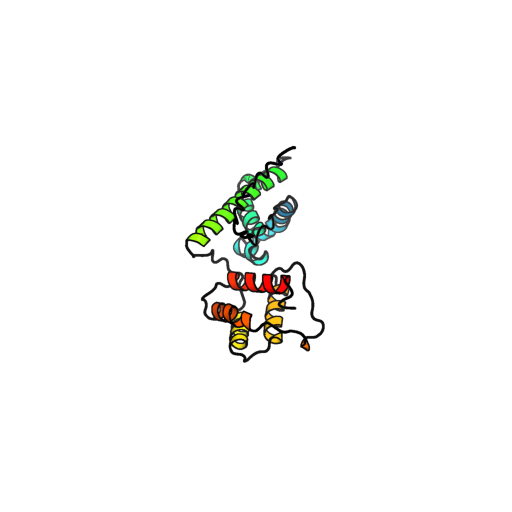ASP A O 1
ATOM 1524 N N . GLU A 1 186 ? 9.525 -2.598 -2.429 1.00 81.38 186 GLU A N 1
ATOM 1525 C CA . GLU A 1 186 ? 10.758 -1.819 -2.619 1.00 81.38 186 GLU A CA 1
ATOM 1526 C C . GLU A 1 186 ? 10.780 -1.129 -3.987 1.00 81.38 186 GLU A C 1
ATOM 1528 O O . GLU A 1 186 ? 11.211 0.023 -4.114 1.00 81.38 186 GLU A O 1
ATOM 1533 N N . PHE A 1 187 ? 10.294 -1.821 -5.018 1.00 91.12 187 PHE A N 1
ATOM 1534 C CA . PHE A 1 187 ? 10.164 -1.244 -6.344 1.00 91.12 187 PHE A CA 1
ATOM 1535 C C . PHE A 1 187 ? 9.106 -0.134 -6.377 1.00 91.12 187 PHE A C 1
ATOM 1537 O O . PHE A 1 187 ? 9.402 0.952 -6.875 1.00 91.12 187 PHE A O 1
ATOM 1544 N N . LEU A 1 188 ? 7.913 -0.358 -5.817 1.00 88.62 188 LEU A N 1
ATOM 1545 C CA . LEU A 1 188 ? 6.827 0.631 -5.807 1.00 88.62 188 LEU A CA 1
ATOM 1546 C C . LEU A 1 188 ? 7.174 1.883 -5.004 1.00 88.62 188 LEU A C 1
ATOM 1548 O O . LEU A 1 188 ? 6.945 2.978 -5.508 1.00 88.62 188 LEU A O 1
ATOM 1552 N N . ILE A 1 189 ? 7.802 1.738 -3.832 1.00 84.19 189 ILE A N 1
ATOM 1553 C CA . ILE A 1 189 ? 8.328 2.860 -3.038 1.00 84.19 189 ILE A CA 1
ATOM 1554 C C . ILE A 1 189 ? 9.304 3.686 -3.883 1.00 84.19 189 ILE A C 1
ATOM 1556 O O . ILE A 1 189 ? 9.264 4.918 -3.887 1.00 84.19 189 ILE A O 1
ATOM 1560 N N . GLY A 1 190 ? 10.174 3.012 -4.641 1.00 90.50 190 GLY A N 1
ATOM 1561 C CA . GLY A 1 190 ? 11.081 3.667 -5.577 1.00 90.50 190 GLY A CA 1
ATOM 1562 C C . GLY A 1 190 ? 10.340 4.455 -6.660 1.00 90.50 190 GLY A C 1
ATOM 1563 O O . GLY A 1 190 ? 10.668 5.617 -6.895 1.00 90.50 190 GLY A O 1
ATOM 1564 N N . ILE A 1 191 ? 9.336 3.853 -7.305 1.00 91.88 191 ILE A N 1
ATOM 1565 C CA . ILE A 1 191 ? 8.532 4.512 -8.348 1.00 91.88 191 ILE A CA 1
ATOM 1566 C C . ILE A 1 191 ? 7.764 5.714 -7.792 1.00 91.88 191 ILE A C 1
ATOM 1568 O O . ILE A 1 191 ? 7.823 6.792 -8.383 1.00 91.88 191 ILE A O 1
ATOM 1572 N N . GLU A 1 192 ? 7.103 5.559 -6.647 1.00 87.56 192 GLU A N 1
ATOM 1573 C CA . GLU A 1 192 ? 6.375 6.632 -5.971 1.00 87.56 192 GLU A CA 1
ATOM 1574 C C . GLU A 1 192 ? 7.291 7.829 -5.696 1.00 87.56 192 GLU A C 1
ATOM 1576 O O . GLU A 1 192 ? 6.978 8.968 -6.051 1.00 87.56 192 GLU A O 1
ATOM 1581 N N . TRP A 1 193 ? 8.477 7.570 -5.137 1.00 87.38 193 TRP A N 1
ATOM 1582 C CA . TRP A 1 193 ? 9.454 8.614 -4.853 1.00 87.38 193 TRP A CA 1
ATOM 1583 C C . TRP A 1 193 ? 9.918 9.337 -6.125 1.00 87.38 193 TRP A C 1
ATOM 1585 O O . TRP A 1 193 ? 10.030 10.565 -6.131 1.00 87.38 193 TRP A O 1
ATOM 1595 N N . LEU A 1 194 ? 10.168 8.607 -7.216 1.00 92.38 194 LEU A N 1
ATOM 1596 C CA . LEU A 1 194 ? 10.606 9.190 -8.490 1.00 92.38 194 LEU A CA 1
ATOM 1597 C C . LEU A 1 194 ? 9.550 10.114 -9.102 1.00 92.38 194 LEU A C 1
ATOM 1599 O O . LEU A 1 194 ? 9.906 11.158 -9.653 1.00 92.38 194 LEU A O 1
ATOM 1603 N N . ILE A 1 195 ? 8.274 9.747 -8.987 1.00 89.75 195 ILE A N 1
ATOM 1604 C CA . ILE A 1 195 ? 7.151 10.554 -9.471 1.00 89.75 195 ILE A CA 1
ATOM 1605 C C . ILE A 1 195 ? 6.972 11.796 -8.596 1.00 89.75 195 ILE A C 1
ATOM 1607 O O . ILE A 1 195 ? 6.943 12.911 -9.113 1.00 89.75 195 ILE A O 1
ATOM 1611 N N . ASN A 1 196 ? 6.965 11.633 -7.270 1.00 84.50 196 ASN A N 1
ATOM 1612 C CA . ASN A 1 196 ? 6.822 12.743 -6.321 1.00 84.50 196 ASN A CA 1
ATOM 1613 C C . ASN A 1 196 ? 7.941 13.793 -6.444 1.00 84.50 196 ASN A C 1
ATOM 1615 O O . ASN A 1 196 ? 7.730 14.965 -6.141 1.00 84.50 196 ASN A O 1
ATOM 1619 N N . ASN A 1 197 ? 9.131 13.392 -6.902 1.00 87.38 197 ASN A N 1
ATOM 1620 C CA . ASN A 1 197 ? 10.259 14.297 -7.139 1.00 87.38 197 ASN A CA 1
ATOM 1621 C C . ASN A 1 197 ? 10.339 14.816 -8.588 1.00 87.38 197 ASN A C 1
ATOM 1623 O O . ASN A 1 197 ? 11.323 15.464 -8.949 1.00 87.38 197 ASN A O 1
ATOM 1627 N N . GLY A 1 198 ? 9.344 14.524 -9.434 1.00 87.75 198 GLY A N 1
ATOM 1628 C CA . GLY A 1 198 ? 9.288 14.976 -10.828 1.00 87.75 198 GLY A CA 1
ATOM 1629 C C . GLY A 1 198 ? 10.388 14.397 -11.724 1.00 87.75 198 GLY A C 1
ATOM 1630 O O . GLY A 1 198 ? 10.666 14.943 -12.793 1.00 87.75 198 GLY A O 1
ATOM 1631 N N . ILE A 1 199 ? 11.043 13.314 -11.287 1.00 89.94 199 ILE A N 1
ATOM 1632 C CA . ILE A 1 199 ? 12.075 12.609 -12.058 1.00 89.94 199 ILE A CA 1
ATOM 1633 C C . ILE A 1 199 ? 11.415 11.767 -13.151 1.00 89.94 199 ILE A C 1
ATOM 1635 O O . ILE A 1 199 ? 11.928 11.699 -14.266 1.00 89.94 199 ILE A O 1
ATOM 1639 N N . ILE A 1 200 ? 10.281 11.145 -12.825 1.00 90.12 200 ILE A N 1
ATOM 1640 C CA . ILE A 1 200 ? 9.382 10.499 -13.781 1.00 90.12 200 ILE A CA 1
ATOM 1641 C C . ILE A 1 200 ? 8.093 11.318 -13.823 1.00 90.12 200 ILE A C 1
ATOM 1643 O O . ILE A 1 200 ? 7.528 11.641 -12.781 1.00 90.12 200 ILE A O 1
ATOM 1647 N N . ARG A 1 201 ? 7.635 11.649 -15.030 1.00 88.81 201 ARG A N 1
ATOM 1648 C CA . ARG A 1 201 ? 6.344 12.305 -15.278 1.00 88.81 201 ARG A CA 1
ATOM 1649 C C . ARG A 1 201 ? 5.364 11.263 -15.814 1.00 88.81 201 ARG A C 1
ATOM 1651 O O . ARG A 1 201 ? 5.787 10.410 -16.595 1.00 88.81 201 ARG A O 1
ATOM 1658 N N . VAL A 1 202 ? 4.112 11.315 -15.364 1.00 82.12 202 VAL A N 1
ATOM 1659 C CA . VAL A 1 202 ? 3.044 10.312 -15.591 1.00 82.12 202 VAL A CA 1
ATOM 1660 C C . VAL A 1 202 ? 1.720 10.988 -15.912 1.00 82.12 202 VAL A C 1
ATOM 1662 O O . VAL A 1 202 ? 1.569 12.169 -15.543 1.00 82.12 202 VAL A O 1
#

Secondary structure (DSSP, 8-state):
---------------------S--------HHHHHHHHHHHHHHHHHHHHHHHHHTTT-HHHHHHHHHHHSGGGG--STTHHHHHHHHHHHHHHHHHHHHHHHHHHT----------HHHHHHHHHHHHTSS-HHHHHHHHHHHHHTTSS--S-----S-GGG----TTHHHHHHHHHTTSS-HHHHHHHHHHHHHTTSS--

Radius of gyration: 23.7 Å; Cα contacts (8 Å, |Δi|>4): 159; chains: 1; bounding box: 70×61×54 Å

Mean predicted aligned error: 14.97 Å